Protein AF-A0A3N5ED89-F1 (afdb_monomer)

Structure (mmCIF, N/CA/C/O backbone):
data_AF-A0A3N5ED89-F1
#
_entry.id   AF-A0A3N5ED89-F1
#
loop_
_atom_site.group_PDB
_atom_site.id
_atom_site.type_symbol
_atom_site.label_atom_id
_atom_site.label_alt_id
_atom_site.label_comp_id
_atom_site.label_asym_id
_atom_site.label_entity_id
_atom_site.label_seq_id
_atom_site.pdbx_PDB_ins_code
_atom_site.Cartn_x
_atom_site.Cartn_y
_atom_site.Cartn_z
_atom_site.occupancy
_atom_site.B_iso_or_equiv
_atom_site.auth_seq_id
_atom_site.auth_comp_id
_atom_site.auth_asym_id
_atom_site.auth_atom_id
_atom_site.pdbx_PDB_model_num
ATOM 1 N N . MET A 1 1 ? -41.421 2.203 69.517 1.00 64.50 1 MET A N 1
ATOM 2 C CA . MET A 1 1 ? -40.093 1.590 69.748 1.00 64.50 1 MET A CA 1
ATOM 3 C C . MET A 1 1 ? -40.109 0.183 69.169 1.00 64.50 1 MET A C 1
ATOM 5 O O . MET A 1 1 ? -41.169 -0.435 69.195 1.00 64.50 1 MET A O 1
ATOM 9 N N . TYR A 1 2 ? -38.999 -0.310 68.619 1.00 66.62 2 TYR A N 1
ATOM 10 C CA . TYR A 1 2 ? -38.880 -1.724 68.255 1.00 66.62 2 TYR A CA 1
ATOM 11 C C . TYR A 1 2 ? -37.662 -2.343 68.931 1.00 66.62 2 TYR A C 1
ATOM 13 O O . TYR A 1 2 ? -36.671 -1.653 69.184 1.00 66.62 2 TYR A O 1
ATOM 21 N N . ILE A 1 3 ? -37.765 -3.635 69.224 1.00 71.12 3 ILE A N 1
ATOM 22 C CA . ILE A 1 3 ? -36.699 -4.438 69.817 1.00 71.12 3 ILE A CA 1
ATOM 23 C C . ILE A 1 3 ? -36.277 -5.497 68.811 1.00 71.12 3 ILE A C 1
ATOM 25 O O . ILE A 1 3 ? -37.118 -6.206 68.263 1.00 71.12 3 ILE A O 1
ATOM 29 N N . VAL A 1 4 ? -34.970 -5.643 68.623 1.00 68.38 4 VAL A N 1
ATOM 30 C CA . VAL A 1 4 ? -34.367 -6.775 67.921 1.00 68.38 4 VAL A CA 1
ATOM 31 C C . VAL A 1 4 ? -33.765 -7.713 68.960 1.00 68.38 4 VAL A C 1
ATOM 33 O O . VAL A 1 4 ? -32.938 -7.297 69.773 1.00 68.38 4 VAL A O 1
ATOM 36 N N . ARG A 1 5 ? -34.153 -8.987 68.939 1.00 72.31 5 ARG A N 1
ATOM 37 C CA . ARG A 1 5 ? -33.602 -10.038 69.802 1.00 72.31 5 ARG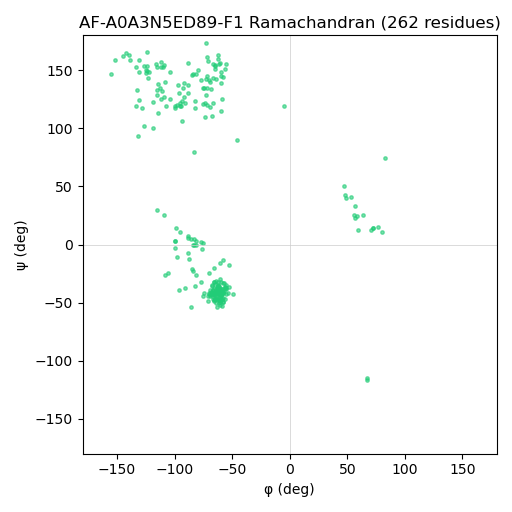 A CA 1
ATOM 38 C C . ARG A 1 5 ? -32.874 -11.080 68.981 1.00 72.31 5 ARG A C 1
ATOM 40 O O . ARG A 1 5 ? -33.192 -11.327 67.826 1.00 72.31 5 ARG A O 1
ATOM 47 N N . ASP A 1 6 ? -31.904 -11.728 69.594 1.00 69.06 6 ASP A N 1
ATOM 48 C CA . ASP A 1 6 ? -31.308 -12.925 69.029 1.00 69.06 6 ASP A CA 1
ATOM 49 C C . ASP A 1 6 ? -32.279 -14.110 69.150 1.00 69.06 6 ASP A C 1
ATOM 51 O O . ASP A 1 6 ? -32.784 -14.382 70.239 1.00 69.06 6 ASP A O 1
ATOM 55 N N . LYS A 1 7 ? -32.549 -14.826 68.048 1.00 70.19 7 LYS A N 1
ATOM 56 C CA . LYS A 1 7 ? -33.570 -15.889 68.023 1.00 70.19 7 LYS A CA 1
ATOM 57 C C . LYS A 1 7 ? -33.220 -17.065 68.939 1.00 70.19 7 LYS A C 1
ATOM 59 O O . LYS A 1 7 ? -34.125 -17.681 69.498 1.00 70.19 7 LYS A O 1
ATOM 64 N N . LYS A 1 8 ? -31.925 -17.359 69.121 1.00 74.19 8 LYS A N 1
ATOM 65 C CA . LYS A 1 8 ? -31.445 -18.476 69.952 1.00 74.19 8 LYS A CA 1
ATOM 66 C C . LYS A 1 8 ? -31.324 -18.082 71.418 1.00 74.19 8 LYS A C 1
ATOM 68 O O . LYS A 1 8 ? -31.876 -18.742 72.286 1.00 74.19 8 LYS A O 1
ATOM 73 N N . THR A 1 9 ? -30.598 -17.004 71.691 1.00 79.19 9 THR A N 1
ATOM 74 C CA . THR A 1 9 ? -30.250 -16.597 73.061 1.00 79.19 9 THR A CA 1
ATOM 75 C C . THR A 1 9 ? -31.307 -15.717 73.708 1.00 79.19 9 THR A C 1
ATOM 77 O O . THR A 1 9 ? -31.238 -15.460 74.906 1.00 79.19 9 THR A O 1
ATOM 80 N N . LYS A 1 10 ? -32.268 -15.216 72.921 1.00 70.75 10 LYS A N 1
ATOM 81 C CA . LYS A 1 10 ? -33.345 -14.329 73.369 1.00 70.75 10 LYS A CA 1
ATOM 82 C C . LYS A 1 10 ? -32.840 -13.023 73.999 1.00 70.75 10 LYS A C 1
ATOM 84 O O . LYS A 1 10 ? -33.632 -12.271 74.569 1.00 70.75 10 LYS A O 1
ATOM 89 N N . LYS A 1 11 ? -31.551 -12.700 73.863 1.00 73.62 11 LYS A N 1
ATOM 90 C CA . LYS A 1 11 ? -30.974 -11.431 74.316 1.00 73.62 11 LYS A CA 1
ATOM 91 C C . LYS A 1 11 ? -31.412 -10.300 73.399 1.00 73.62 11 LYS A C 1
ATOM 93 O O . LYS A 1 11 ? -31.505 -10.490 72.186 1.00 73.62 11 LYS A O 1
ATOM 98 N N . VAL A 1 12 ? -31.673 -9.134 73.979 1.00 67.94 12 VAL A N 1
ATOM 99 C CA . VAL A 1 12 ? -31.906 -7.912 73.210 1.00 67.94 12 VAL A CA 1
ATOM 100 C C . VAL A 1 12 ? -30.588 -7.504 72.568 1.00 67.94 12 VAL A C 1
ATOM 102 O O . VAL A 1 12 ? -29.597 -7.279 73.253 1.00 67.94 12 VAL A O 1
ATOM 105 N N . VAL A 1 13 ? -30.582 -7.483 71.243 1.00 68.50 13 VAL A N 1
ATOM 106 C CA . VAL A 1 13 ? -29.425 -7.116 70.423 1.00 68.50 13 VAL A CA 1
ATOM 107 C C . VAL A 1 13 ? -29.453 -5.623 70.142 1.00 68.50 13 VAL A C 1
ATOM 109 O O . VAL A 1 13 ? -28.409 -4.983 70.120 1.00 68.50 13 VAL A O 1
ATOM 112 N N . HIS A 1 14 ? -30.646 -5.068 69.926 1.00 68.00 14 HIS A N 1
ATOM 113 C CA . HIS A 1 14 ? -30.793 -3.669 69.570 1.00 68.00 14 HIS A CA 1
ATOM 114 C C . HIS A 1 14 ? -32.174 -3.123 69.960 1.00 68.00 14 HIS A C 1
ATOM 116 O O . HIS A 1 14 ? -33.182 -3.832 69.915 1.00 68.00 14 HIS A O 1
ATOM 122 N N . ILE A 1 15 ? -32.194 -1.845 70.331 1.00 64.38 15 ILE A N 1
ATOM 123 C CA . ILE A 1 15 ? -33.371 -1.037 70.631 1.00 64.38 15 ILE A CA 1
ATOM 124 C C . ILE A 1 15 ? -33.178 0.299 69.898 1.00 64.38 15 ILE A C 1
ATOM 126 O O . ILE A 1 15 ? -32.196 0.994 70.154 1.00 64.38 15 ILE A O 1
ATOM 130 N N . ASN A 1 16 ? -34.083 0.643 68.980 1.00 64.31 16 ASN A N 1
ATOM 131 C CA . ASN A 1 16 ? -34.042 1.909 68.228 1.00 64.31 16 ASN A CA 1
ATOM 132 C C . ASN A 1 16 ? -34.103 3.131 69.175 1.00 64.31 16 ASN A C 1
ATOM 134 O O . ASN A 1 16 ? -34.878 3.030 70.137 1.00 64.31 16 ASN A O 1
ATOM 138 N N . PRO A 1 17 ? -33.440 4.295 68.933 1.00 51.34 17 PRO A N 1
ATOM 139 C CA . PRO A 1 17 ? -32.549 4.813 67.882 1.00 51.34 17 PRO A CA 1
ATOM 140 C C . PRO A 1 17 ? -31.336 4.106 67.228 1.00 51.34 17 PRO A C 1
ATOM 142 O O . PRO A 1 17 ? -30.248 4.365 67.732 1.00 51.34 17 PRO A O 1
ATOM 145 N N . ALA A 1 18 ? -31.357 3.326 66.138 1.00 46.50 18 ALA A N 1
ATOM 146 C CA . ALA A 1 18 ? -30.091 3.090 65.393 1.00 46.50 18 ALA A CA 1
ATOM 147 C C . ALA A 1 18 ? -30.276 2.805 63.890 1.00 46.50 18 ALA A C 1
ATOM 149 O O . ALA A 1 18 ? -31.372 2.437 63.462 1.00 46.50 18 ALA A O 1
ATOM 150 N N . PRO A 1 19 ? -29.217 3.018 63.075 1.00 47.12 19 PRO A N 1
ATOM 151 C CA . PRO A 1 19 ? -29.346 3.315 61.661 1.00 47.12 19 PRO A CA 1
ATOM 152 C C . PRO A 1 19 ? -29.724 2.107 60.802 1.00 47.12 19 PRO A C 1
ATOM 154 O O . PRO A 1 19 ? -29.175 1.012 60.911 1.00 47.12 19 PRO A O 1
ATOM 157 N N . VAL A 1 20 ? -30.692 2.407 59.940 1.00 50.31 20 VAL A N 1
ATOM 158 C CA . VAL A 1 20 ? -30.978 1.926 58.584 1.00 50.31 20 VAL A CA 1
ATOM 159 C C . VAL A 1 20 ? -29.913 0.971 58.014 1.00 50.31 20 VAL A C 1
ATOM 161 O O . VAL A 1 20 ? -28.769 1.363 57.815 1.00 50.31 20 VAL A O 1
ATOM 164 N N . ALA A 1 21 ? -30.347 -0.257 57.696 1.00 49.78 21 ALA A N 1
ATOM 165 C CA . ALA A 1 21 ? -29.590 -1.389 57.134 1.00 49.78 21 ALA A CA 1
ATOM 166 C C . ALA A 1 21 ? -28.794 -2.252 58.141 1.00 49.78 21 ALA A C 1
ATOM 168 O O . ALA A 1 21 ? -27.567 -2.261 58.168 1.00 49.78 21 ALA A O 1
ATOM 169 N N . GLN A 1 22 ? -29.506 -3.079 58.918 1.00 55.16 22 GLN A N 1
ATOM 170 C CA . GLN A 1 22 ? -28.905 -4.172 59.694 1.00 55.16 22 GLN A CA 1
ATOM 171 C C . GLN A 1 22 ? -29.261 -5.534 59.085 1.00 55.16 22 GLN A C 1
ATOM 173 O O . GLN A 1 22 ? -30.394 -5.764 58.667 1.00 55.16 22 GLN A O 1
ATOM 178 N N . ASN A 1 23 ? -28.300 -6.461 59.058 1.00 55.78 23 ASN A N 1
ATOM 179 C CA . ASN A 1 23 ? -28.562 -7.857 58.714 1.00 55.78 23 ASN A CA 1
ATOM 180 C C . ASN A 1 23 ? -29.285 -8.540 59.888 1.00 55.78 23 ASN A C 1
ATOM 182 O O . ASN A 1 23 ? -28.691 -8.764 60.942 1.00 55.78 23 ASN A O 1
ATOM 186 N N . LEU A 1 24 ? -30.568 -8.860 59.706 1.00 58.97 24 LEU A N 1
ATOM 187 C CA . LEU A 1 24 ? -31.433 -9.435 60.745 1.00 58.97 24 LEU A CA 1
ATOM 188 C C . LEU A 1 24 ? -31.575 -10.962 60.647 1.00 58.97 24 LEU A C 1
ATOM 190 O O . LEU A 1 24 ? -32.441 -11.547 61.301 1.00 58.97 24 LEU A O 1
ATOM 194 N N . ASN A 1 25 ? -30.724 -11.637 59.868 1.00 58.69 25 ASN A N 1
ATOM 195 C CA . ASN A 1 25 ? -30.745 -13.096 59.796 1.00 58.69 25 ASN A CA 1
ATOM 196 C C . ASN A 1 25 ? -30.512 -13.722 61.182 1.00 58.69 25 ASN A C 1
ATOM 198 O O . ASN A 1 25 ? -29.531 -13.435 61.866 1.00 58.69 25 ASN A O 1
ATOM 202 N N . GLY A 1 26 ? -31.437 -14.591 61.603 1.00 61.03 26 GLY A N 1
ATOM 203 C CA . GLY A 1 26 ? -31.406 -15.226 62.925 1.00 61.03 26 GLY A CA 1
ATOM 204 C C . GLY A 1 26 ? -31.853 -14.325 64.084 1.00 61.03 26 GLY A C 1
ATOM 205 O O . GLY A 1 26 ? -31.601 -14.666 65.241 1.00 61.03 26 GLY A O 1
ATOM 206 N N . LYS A 1 27 ? -32.507 -13.192 63.805 1.00 67.25 27 LYS A N 1
ATOM 207 C CA . LYS A 1 27 ? -33.046 -12.266 64.810 1.00 67.25 27 LYS A CA 1
ATOM 208 C C . LYS A 1 27 ? -34.582 -12.250 64.803 1.00 67.25 27 LYS A C 1
ATOM 210 O O . LYS A 1 27 ? -35.207 -12.624 63.817 1.00 67.25 27 LYS A O 1
ATOM 215 N N . GLU A 1 28 ? -35.182 -11.842 65.919 1.00 64.31 28 GLU A N 1
ATOM 216 C CA . GLU A 1 28 ? -36.623 -11.598 66.083 1.00 64.31 28 GLU A CA 1
ATOM 217 C C . GLU A 1 28 ? -36.861 -10.096 66.255 1.00 64.31 28 GLU A C 1
ATOM 219 O O . GLU A 1 28 ? -36.179 -9.466 67.065 1.00 64.31 28 GLU A O 1
ATOM 224 N N . VAL A 1 29 ? -37.817 -9.525 65.520 1.00 64.44 29 VAL A N 1
ATOM 225 C CA . VAL A 1 29 ? -38.157 -8.097 65.597 1.00 64.44 29 VAL A CA 1
ATOM 226 C C . VAL A 1 29 ? -39.544 -7.934 66.206 1.00 64.44 29 VAL A C 1
ATOM 228 O O . VAL A 1 29 ? -40.517 -8.486 65.701 1.00 64.44 29 VAL A O 1
ATOM 231 N N . TYR A 1 30 ? -39.632 -7.148 67.277 1.00 68.38 30 TYR A N 1
ATOM 232 C CA . TYR A 1 30 ? -40.876 -6.823 67.969 1.00 68.38 30 TYR A CA 1
ATOM 233 C C . TYR A 1 30 ? -41.161 -5.331 67.815 1.00 68.38 30 TYR A C 1
ATOM 235 O O . TYR A 1 30 ? -40.410 -4.495 68.323 1.00 68.38 30 TYR A O 1
ATOM 243 N N . TYR A 1 31 ? -42.226 -4.995 67.089 1.00 61.28 31 TYR A N 1
ATOM 244 C CA . TYR A 1 31 ? -42.666 -3.620 66.855 1.00 61.28 31 TYR A CA 1
ATOM 245 C C . TYR A 1 31 ? -43.632 -3.146 67.957 1.00 61.28 31 TYR A C 1
ATOM 247 O O . TYR A 1 31 ? -44.246 -3.965 68.636 1.00 61.28 31 TYR A O 1
ATOM 255 N N . LYS A 1 32 ? -43.735 -1.822 68.168 1.00 63.69 32 LYS A N 1
ATOM 256 C CA . LYS A 1 32 ? -44.542 -1.196 69.241 1.00 63.69 32 LYS A CA 1
ATOM 257 C C . LYS A 1 32 ? -44.327 -1.833 70.624 1.00 63.69 32 LYS A C 1
ATOM 259 O O . LYS A 1 32 ? -45.279 -2.046 71.364 1.00 63.69 32 LYS A O 1
ATOM 264 N N . PHE A 1 33 ? -43.077 -2.124 70.982 1.00 63.78 33 PHE A N 1
ATOM 265 C CA . PHE A 1 33 ? -42.785 -2.549 72.347 1.00 63.78 33 PHE A CA 1
ATOM 266 C C . PHE A 1 33 ? -43.040 -1.389 73.314 1.00 63.78 33 PHE A C 1
ATOM 268 O O . PHE A 1 33 ? -42.433 -0.322 73.160 1.00 63.78 33 PHE A O 1
ATOM 275 N N . ASP A 1 34 ? -43.926 -1.605 74.284 1.00 63.81 34 ASP A N 1
ATOM 276 C CA . ASP A 1 34 ? -44.127 -0.704 75.416 1.00 63.81 34 ASP A CA 1
ATOM 277 C C . ASP A 1 34 ? -43.253 -1.182 76.590 1.00 63.81 34 ASP A C 1
ATOM 279 O O . ASP A 1 34 ? -43.586 -2.183 77.231 1.00 63.81 34 ASP A O 1
ATOM 283 N N . PRO A 1 35 ? -42.146 -0.486 76.915 1.00 61.28 35 PRO A N 1
ATOM 284 C CA . PRO A 1 35 ? -41.267 -0.885 78.011 1.00 61.28 35 PRO A CA 1
ATOM 285 C C . PRO A 1 35 ? -41.923 -0.780 79.391 1.00 61.28 35 PRO A C 1
ATOM 287 O O . PRO A 1 35 ? -41.442 -1.414 80.325 1.00 61.28 35 PRO A O 1
ATOM 290 N N . LYS A 1 36 ? -42.998 0.005 79.543 1.00 59.47 36 LYS A N 1
ATOM 291 C CA . LYS A 1 36 ? -43.717 0.141 80.818 1.00 59.47 36 LYS A CA 1
ATOM 292 C C . LYS A 1 36 ? -44.700 -1.000 81.038 1.00 59.47 36 LYS A C 1
ATOM 294 O O . LYS A 1 36 ? -44.884 -1.422 82.173 1.00 59.47 36 LYS A O 1
ATOM 299 N N . LYS A 1 37 ? -45.328 -1.488 79.967 1.00 59.47 37 LYS A N 1
ATOM 300 C CA . LYS A 1 37 ? -46.316 -2.577 80.035 1.00 59.47 37 LYS A CA 1
ATOM 301 C C . LYS A 1 37 ? -45.746 -3.950 79.695 1.00 59.47 37 LYS A C 1
ATOM 303 O O . LYS A 1 37 ? -46.416 -4.949 79.913 1.00 59.47 37 LYS A O 1
ATOM 308 N N . MET A 1 38 ? -44.520 -4.008 79.171 1.00 56.06 38 MET A N 1
ATOM 309 C CA . MET A 1 38 ? -43.909 -5.225 78.618 1.00 56.06 38 MET A CA 1
ATOM 310 C C . MET A 1 38 ? -44.760 -5.860 77.503 1.00 56.06 38 MET A C 1
ATOM 312 O O . MET A 1 38 ? -44.640 -7.050 77.214 1.00 56.06 38 MET A O 1
ATOM 316 N N . GLU A 1 39 ? -45.614 -5.062 76.861 1.00 51.44 39 GLU A N 1
ATOM 317 C CA . GLU A 1 39 ? -46.528 -5.503 75.815 1.00 51.44 39 GLU A CA 1
ATOM 318 C C . GLU A 1 39 ? -45.879 -5.342 74.439 1.00 51.44 39 GLU A C 1
ATOM 320 O O . GLU A 1 39 ? -45.209 -4.350 74.137 1.00 51.44 39 GLU A O 1
ATOM 325 N N . ILE A 1 40 ? -46.096 -6.345 73.591 1.00 56.97 40 ILE A N 1
ATOM 326 C CA . ILE A 1 40 ? -45.771 -6.299 72.168 1.00 56.97 40 ILE A CA 1
ATOM 327 C C . ILE A 1 40 ? -47.081 -6.000 71.448 1.00 56.97 40 ILE A C 1
ATOM 329 O O . ILE A 1 40 ? -48.012 -6.805 71.509 1.00 56.97 40 ILE A O 1
ATOM 333 N N . GLY A 1 41 ? -47.158 -4.864 70.756 1.00 53.91 41 GLY A N 1
ATOM 334 C CA . GLY A 1 41 ? -48.314 -4.568 69.918 1.00 53.91 41 GLY A CA 1
ATOM 335 C C . GLY A 1 41 ? -48.481 -5.634 68.832 1.00 53.91 41 GLY A C 1
ATOM 336 O O . GLY A 1 41 ? -47.639 -5.746 67.944 1.00 53.91 41 GLY A O 1
ATOM 337 N N . ARG A 1 42 ? -49.573 -6.407 68.881 1.00 44.59 42 ARG A N 1
ATOM 338 C CA . ARG A 1 42 ? -50.112 -7.088 67.695 1.00 44.59 42 ARG A CA 1
ATOM 339 C C . ARG A 1 42 ? -50.726 -6.003 66.823 1.00 44.59 42 ARG A C 1
ATOM 341 O O . ARG A 1 42 ? -51.604 -5.289 67.298 1.00 44.59 42 ARG A O 1
ATOM 348 N N . THR A 1 43 ? -50.247 -5.829 65.598 1.00 47.28 43 THR A N 1
ATOM 349 C CA . THR A 1 43 ? -50.826 -4.837 64.690 1.00 47.28 43 THR A CA 1
ATOM 350 C C . THR A 1 43 ? -51.450 -5.524 63.487 1.00 47.28 43 THR A C 1
ATOM 352 O O . THR A 1 43 ? -50.782 -6.296 62.806 1.00 47.28 43 THR A O 1
ATOM 355 N N . ASP A 1 44 ? -52.707 -5.172 63.212 1.00 45.34 44 ASP A N 1
ATOM 356 C CA . ASP A 1 44 ? -53.330 -5.265 61.882 1.00 45.34 44 ASP A CA 1
ATOM 357 C C . ASP A 1 44 ? -52.836 -4.127 60.955 1.00 45.34 44 ASP A C 1
ATOM 359 O O . ASP A 1 44 ? -53.181 -4.056 59.779 1.00 45.34 44 ASP A O 1
ATOM 363 N N . GLU A 1 45 ? -52.015 -3.211 61.485 1.00 51.66 45 GLU A N 1
ATOM 364 C CA . GLU A 1 45 ? -51.368 -2.125 60.748 1.00 51.66 45 GLU A CA 1
ATOM 365 C C . GLU A 1 45 ? -50.068 -2.589 60.077 1.00 51.66 45 GLU A C 1
ATOM 367 O O . GLU A 1 45 ? -49.325 -3.415 60.619 1.00 51.66 45 GLU A O 1
ATOM 372 N N . LEU A 1 46 ? -49.777 -1.999 58.914 1.00 52.94 46 LEU A N 1
ATOM 373 C CA . LEU A 1 46 ? -48.564 -2.252 58.141 1.00 52.94 46 LEU A CA 1
ATOM 374 C C . LEU A 1 46 ? -47.300 -1.916 58.962 1.00 52.94 46 LEU A C 1
ATOM 376 O O . LEU A 1 46 ? -47.265 -0.893 59.653 1.00 52.94 46 LEU A O 1
ATOM 380 N N . PRO A 1 47 ? -46.241 -2.741 58.878 1.00 59.22 47 PRO A N 1
ATOM 381 C CA . PRO A 1 47 ? -44.961 -2.442 59.511 1.00 59.22 47 PRO A CA 1
ATOM 382 C C . PRO A 1 47 ? -44.331 -1.157 58.923 1.00 59.22 47 PRO A C 1
ATOM 384 O O . PRO A 1 47 ? -44.716 -0.721 57.835 1.00 59.22 47 PRO A O 1
ATOM 387 N N . PRO A 1 48 ? -43.344 -0.537 59.605 1.00 62.50 48 PRO A N 1
ATOM 388 C CA . PRO A 1 48 ? -42.624 0.620 59.067 1.00 62.50 48 PRO A CA 1
ATOM 389 C C . PRO A 1 48 ? -42.010 0.325 57.695 1.00 62.50 48 PRO A C 1
ATOM 391 O O . PRO A 1 48 ? -41.658 -0.818 57.420 1.00 62.50 48 PRO A O 1
ATOM 394 N N . GLU A 1 49 ? -41.788 1.362 56.880 1.00 63.72 49 GLU A N 1
ATOM 395 C CA . GLU A 1 49 ? -41.436 1.249 55.449 1.00 63.72 49 GLU A CA 1
ATOM 396 C C . GLU A 1 49 ? -40.231 0.349 55.105 1.00 63.72 49 GLU A C 1
ATOM 398 O O . GLU A 1 49 ? -40.091 -0.063 53.954 1.00 63.72 49 GLU A O 1
ATOM 403 N N . TYR A 1 50 ? -39.372 0.033 56.079 1.00 65.00 50 TYR A N 1
ATOM 404 C CA . TYR A 1 50 ? -38.163 -0.783 55.918 1.00 65.00 50 TYR A CA 1
ATOM 405 C C . TYR A 1 50 ? -38.317 -2.251 56.348 1.00 65.00 50 TYR A C 1
ATOM 407 O O . TYR A 1 50 ? -37.345 -3.009 56.309 1.00 65.00 50 TYR A O 1
ATOM 415 N N . PHE A 1 51 ? -39.514 -2.661 56.765 1.00 67.69 51 PHE A N 1
ATOM 416 C CA . PHE A 1 51 ? -39.809 -4.011 57.234 1.00 67.69 51 PHE A CA 1
ATOM 417 C C . PHE A 1 51 ? -40.962 -4.631 56.440 1.00 67.69 51 PHE A C 1
ATOM 419 O O . PHE A 1 51 ? -41.874 -3.938 56.002 1.00 67.69 51 PHE A O 1
ATOM 426 N N . ASP A 1 52 ? -40.913 -5.948 56.259 1.00 69.19 52 ASP A N 1
ATOM 427 C CA . ASP A 1 52 ? -41.976 -6.745 55.643 1.00 69.19 52 ASP A CA 1
ATOM 428 C C . ASP A 1 52 ? -42.421 -7.856 56.593 1.00 69.19 52 ASP A C 1
ATOM 430 O O . ASP A 1 52 ? -41.719 -8.178 57.554 1.00 69.19 52 ASP A O 1
ATOM 434 N N . ILE A 1 53 ? -43.567 -8.468 56.310 1.00 67.12 53 ILE A N 1
ATOM 435 C CA . ILE A 1 53 ? -44.051 -9.646 57.029 1.00 67.12 53 ILE A CA 1
ATOM 436 C C . ILE A 1 53 ? -43.899 -10.852 56.104 1.00 67.12 53 ILE A C 1
ATOM 438 O O . ILE A 1 53 ? -44.471 -10.907 55.017 1.00 67.12 53 ILE A O 1
ATOM 442 N N . ASN A 1 54 ? -43.102 -11.838 56.516 1.00 67.56 54 ASN A N 1
ATOM 443 C CA . ASN A 1 54 ? -42.907 -13.041 55.712 1.00 67.56 54 ASN A CA 1
ATOM 444 C C . ASN A 1 54 ? -44.158 -13.950 55.734 1.00 67.56 54 ASN A C 1
ATOM 446 O O . ASN A 1 54 ? -45.087 -13.757 56.515 1.00 67.56 54 ASN A O 1
ATOM 450 N N . LYS A 1 55 ? -44.167 -15.017 54.922 1.00 68.44 55 LYS A N 1
ATOM 451 C CA . LYS A 1 55 ? -45.285 -15.987 54.846 1.00 68.44 55 LYS A CA 1
ATOM 452 C C . LYS A 1 55 ? -45.640 -16.675 56.178 1.00 68.44 55 LYS A C 1
ATOM 454 O O . LYS A 1 55 ? -46.668 -17.335 56.254 1.00 68.44 55 LYS A O 1
ATOM 459 N N . LYS A 1 56 ? -44.787 -16.568 57.202 1.00 67.94 56 LYS A N 1
ATOM 460 C CA . LYS A 1 56 ? -44.995 -17.122 58.549 1.00 67.94 56 LYS A CA 1
ATOM 461 C C . LYS A 1 56 ? -45.497 -16.077 59.552 1.00 67.94 56 LYS A C 1
ATOM 463 O O . LYS A 1 56 ? -45.634 -16.405 60.725 1.00 67.94 56 LYS A O 1
ATOM 468 N N . GLY A 1 57 ? -45.742 -14.838 59.121 1.00 58.94 57 GLY A N 1
ATOM 469 C CA . GLY A 1 57 ? -46.151 -13.749 60.005 1.00 58.94 57 GLY A CA 1
ATOM 470 C C . GLY A 1 57 ? -44.998 -13.094 60.777 1.00 58.94 57 GLY A C 1
ATOM 471 O O . GLY A 1 57 ? -45.254 -12.326 61.698 1.00 58.94 57 GLY A O 1
ATOM 472 N N . GLU A 1 58 ? -43.733 -13.386 60.447 1.00 64.06 58 GLU A N 1
ATOM 473 C CA . GLU A 1 58 ? -42.575 -12.781 61.122 1.00 64.06 58 GLU A CA 1
ATOM 474 C C . GLU A 1 58 ? -42.175 -11.461 60.443 1.00 64.06 58 GLU A C 1
ATOM 476 O O . GLU A 1 58 ? -42.089 -11.396 59.213 1.00 64.06 58 GLU A O 1
ATOM 481 N N . ILE A 1 59 ? -41.859 -10.434 61.241 1.00 62.62 59 ILE A N 1
ATOM 482 C CA . ILE A 1 59 ? -41.305 -9.165 60.749 1.00 62.62 59 ILE A CA 1
ATOM 483 C C . ILE A 1 59 ? -39.843 -9.377 60.341 1.00 62.62 59 ILE A C 1
ATOM 485 O O . ILE A 1 59 ? -39.003 -9.754 61.162 1.00 62.62 59 ILE A O 1
ATOM 489 N N . VAL A 1 60 ? -39.531 -9.093 59.081 1.00 67.06 60 VAL A N 1
ATOM 490 C CA . VAL A 1 60 ? -38.191 -9.190 58.494 1.00 67.06 60 VAL A CA 1
ATOM 491 C C . VAL A 1 60 ? -37.762 -7.840 57.922 1.00 67.06 60 VAL A C 1
ATOM 493 O O . VAL A 1 60 ? -38.591 -7.055 57.473 1.00 67.06 60 VAL A O 1
ATOM 496 N N . GLY A 1 61 ? -36.461 -7.543 57.945 1.00 67.25 61 GLY A N 1
ATOM 497 C CA . GLY A 1 61 ? -35.930 -6.362 57.259 1.00 67.25 61 GLY A CA 1
ATOM 498 C C . GLY A 1 61 ? -36.028 -6.535 55.744 1.00 67.25 61 GLY A C 1
ATOM 499 O O . GLY A 1 61 ? -35.674 -7.595 55.226 1.00 67.25 61 GLY A O 1
ATOM 500 N N . ILE A 1 62 ? -36.499 -5.508 55.037 1.00 75.19 62 ILE A N 1
ATOM 501 C CA . ILE A 1 62 ? -36.526 -5.497 53.571 1.00 75.19 62 ILE A CA 1
ATOM 502 C C . ILE A 1 62 ? -35.084 -5.351 53.066 1.00 75.19 62 ILE A C 1
ATOM 504 O O . ILE A 1 62 ? -34.324 -4.522 53.570 1.00 75.19 62 ILE A O 1
ATOM 508 N N . SER A 1 63 ? -34.692 -6.155 52.073 1.00 79.44 63 SER A N 1
ATOM 509 C CA . SER A 1 63 ? -33.376 -6.005 51.447 1.00 79.44 63 SER A CA 1
ATOM 510 C C . SER A 1 63 ? -33.277 -4.660 50.717 1.00 79.44 63 SER A C 1
ATOM 512 O O . SER A 1 63 ? -34.270 -4.142 50.210 1.00 79.44 63 SER A O 1
ATOM 514 N N . LEU A 1 64 ? -32.081 -4.084 50.606 1.00 79.44 64 LEU A N 1
ATOM 515 C CA . LEU A 1 64 ? -31.872 -2.829 49.880 1.00 79.44 64 LEU A CA 1
ATOM 516 C C . LEU A 1 64 ? -32.364 -2.927 48.427 1.00 79.44 64 LEU A C 1
ATOM 518 O O . LEU A 1 64 ? -32.969 -1.992 47.910 1.00 79.44 64 LEU A O 1
ATOM 522 N N . SER A 1 65 ? -32.188 -4.093 47.800 1.00 82.62 65 SER A N 1
ATOM 523 C CA . SER A 1 65 ? -32.706 -4.404 46.465 1.00 82.62 65 SER A CA 1
ATOM 524 C C . SER A 1 65 ? -34.228 -4.268 46.384 1.00 82.62 65 SER A C 1
ATOM 526 O O . SER A 1 65 ? -34.758 -3.733 45.412 1.00 82.62 65 SER A O 1
ATOM 528 N N . ASP A 1 66 ? -34.943 -4.731 47.409 1.00 81.69 66 ASP A N 1
ATOM 529 C CA . ASP A 1 66 ? -36.402 -4.654 47.467 1.00 81.69 66 ASP A CA 1
ATOM 530 C C . ASP A 1 66 ? -36.882 -3.241 47.819 1.00 81.69 66 ASP A C 1
ATOM 532 O O . ASP A 1 66 ? -37.909 -2.804 47.302 1.00 81.69 66 ASP A O 1
ATOM 536 N N . LEU A 1 67 ? -36.122 -2.486 48.621 1.00 82.06 67 LEU A N 1
ATOM 537 C CA . LEU A 1 67 ? -36.390 -1.065 48.870 1.00 82.06 67 LEU A CA 1
ATOM 538 C C . LEU A 1 67 ? -36.273 -0.229 47.589 1.00 82.06 67 LEU A C 1
ATOM 540 O O . LEU A 1 67 ? -37.110 0.646 47.355 1.00 82.06 67 LEU A O 1
ATOM 544 N N . VAL A 1 68 ? -35.287 -0.524 46.735 1.00 85.38 68 VAL A N 1
ATOM 545 C CA . VAL A 1 68 ? -35.154 0.107 45.413 1.00 85.38 68 VAL A CA 1
ATOM 546 C C . VAL A 1 68 ? -36.314 -0.292 44.498 1.00 85.38 68 VAL A C 1
ATOM 548 O O . VAL A 1 68 ? -36.944 0.579 43.904 1.00 85.38 68 VAL A O 1
ATOM 551 N N . LYS A 1 69 ? -36.671 -1.584 44.428 1.00 84.88 69 LYS A N 1
ATOM 552 C CA . LYS A 1 69 ? -37.814 -2.062 43.620 1.00 84.88 69 LYS A CA 1
ATOM 553 C C . LYS A 1 69 ? -39.147 -1.445 44.044 1.00 84.88 69 LYS A C 1
ATOM 555 O O . LYS A 1 69 ? -39.970 -1.132 43.192 1.00 84.88 69 LYS A O 1
ATOM 560 N N . LYS A 1 70 ? -39.355 -1.255 45.350 1.00 83.00 70 LYS A N 1
ATOM 561 C CA . LYS A 1 70 ? -40.540 -0.588 45.916 1.00 83.00 70 LYS A CA 1
ATOM 562 C C . LYS A 1 70 ? -40.501 0.944 45.747 1.00 83.00 70 LYS A C 1
ATOM 564 O O . LYS A 1 70 ? -41.409 1.619 46.224 1.00 83.00 70 LYS A O 1
ATOM 569 N N . GLY A 1 71 ? -39.464 1.506 45.113 1.00 81.50 71 GLY A N 1
ATOM 570 C CA . GLY A 1 71 ? -39.311 2.946 44.874 1.00 81.50 71 GLY A CA 1
ATOM 571 C C . GLY A 1 71 ? -39.023 3.773 46.132 1.00 81.50 71 GLY A C 1
ATOM 572 O O . GLY A 1 71 ? -39.109 4.997 46.091 1.00 81.50 71 GLY A O 1
ATOM 573 N N . LYS A 1 72 ? -38.695 3.120 47.255 1.00 81.81 72 LYS A N 1
ATOM 574 C CA . LYS A 1 72 ? -38.406 3.770 48.545 1.00 81.81 72 LYS A CA 1
ATOM 575 C C . LYS A 1 72 ? -36.977 4.306 48.620 1.00 81.81 72 LYS A C 1
ATOM 577 O O . LYS A 1 72 ? -36.718 5.259 49.346 1.00 81.81 72 LYS A O 1
ATOM 582 N N . VAL A 1 73 ? -36.062 3.711 47.856 1.00 82.06 73 VAL A N 1
ATOM 583 C CA . VAL A 1 73 ? -34.694 4.200 47.652 1.00 82.06 73 VAL A CA 1
ATOM 584 C C . VAL A 1 73 ? -34.513 4.488 46.167 1.00 82.06 73 VAL A C 1
ATOM 586 O O . VAL A 1 73 ? -34.708 3.605 45.334 1.00 82.06 73 VAL A O 1
ATOM 589 N N . LYS A 1 74 ? -34.148 5.726 45.830 1.00 88.62 74 LYS A N 1
ATOM 590 C CA . LYS A 1 74 ? -33.880 6.139 44.451 1.00 88.62 74 LYS A CA 1
ATOM 591 C C . LYS A 1 74 ? -32.381 6.035 44.185 1.00 88.62 74 LYS A C 1
ATOM 593 O O . LYS A 1 74 ? -31.603 6.699 44.860 1.00 88.62 74 LYS A O 1
ATOM 598 N N . LEU A 1 75 ? -31.999 5.202 43.222 1.00 88.62 75 LEU A N 1
ATOM 599 C CA . LEU A 1 75 ? -30.619 5.116 42.745 1.00 88.62 75 LEU A CA 1
ATOM 600 C C . LEU A 1 75 ? -30.364 6.183 41.684 1.00 88.62 75 LEU A C 1
ATOM 602 O O . LEU A 1 75 ? -31.244 6.486 40.870 1.00 88.62 75 LEU A O 1
ATOM 606 N N . GLU A 1 76 ? -29.147 6.711 41.654 1.00 92.06 76 GLU A N 1
ATOM 607 C CA . GLU A 1 76 ? -28.676 7.447 40.488 1.00 92.06 76 GLU A CA 1
ATOM 608 C C . GLU A 1 76 ? -28.428 6.492 39.313 1.00 92.06 76 GLU A C 1
ATOM 610 O O . GLU A 1 76 ? -28.231 5.290 39.491 1.00 92.06 76 GLU A O 1
ATOM 615 N N . LYS A 1 77 ? -28.431 7.008 38.077 1.00 92.94 77 LYS A N 1
ATOM 616 C CA . LYS A 1 77 ? -28.277 6.162 36.876 1.00 92.94 77 LYS A CA 1
ATOM 617 C C . LYS A 1 77 ? -26.976 5.350 36.885 1.00 92.94 77 LYS A C 1
ATOM 619 O O . LYS A 1 77 ? -26.955 4.229 36.380 1.00 92.94 77 LYS A O 1
ATOM 624 N N . HIS A 1 78 ? -25.918 5.907 37.471 1.00 91.94 78 HIS A N 1
ATOM 625 C CA . HIS A 1 78 ? -24.601 5.287 37.569 1.00 91.94 78 HIS A CA 1
ATOM 626 C C . HIS A 1 78 ? -24.450 4.350 38.774 1.00 91.94 78 HIS A C 1
ATOM 628 O O . HIS A 1 78 ? -23.362 3.839 38.991 1.00 91.94 78 HIS A O 1
ATOM 634 N N . GLN A 1 79 ? -25.509 4.108 39.548 1.00 92.62 79 GLN A N 1
ATOM 635 C CA . GLN A 1 79 ? -25.459 3.287 40.755 1.00 92.62 79 GLN A CA 1
ATOM 636 C C . GLN A 1 79 ? -26.203 1.964 40.573 1.00 92.62 79 GLN A C 1
ATOM 638 O O . GLN A 1 79 ? -27.159 1.856 39.800 1.00 92.62 79 GLN A O 1
ATOM 643 N N . LYS A 1 80 ? -25.782 0.949 41.327 1.00 92.31 80 LYS A N 1
ATOM 644 C CA . LYS A 1 80 ? -26.449 -0.351 41.441 1.00 92.31 80 LYS A CA 1
ATOM 645 C C . LYS A 1 80 ? -26.430 -0.841 42.888 1.00 92.31 80 LYS A C 1
ATOM 647 O O . LYS A 1 80 ? -25.655 -0.361 43.711 1.00 92.31 80 LYS A O 1
ATOM 652 N N . VAL A 1 81 ? -27.284 -1.817 43.192 1.00 89.31 81 VAL A N 1
ATOM 653 C CA . VAL A 1 81 ? -27.235 -2.533 44.472 1.00 89.31 81 VAL A CA 1
ATOM 654 C C . VAL A 1 81 ? -26.476 -3.837 44.284 1.00 89.31 81 VAL A C 1
ATOM 656 O O . VAL A 1 81 ? -26.906 -4.700 43.523 1.00 89.31 81 VAL A O 1
ATOM 659 N N . GLU A 1 82 ? -25.385 -4.008 45.020 1.00 87.00 82 GLU A N 1
ATOM 660 C CA . GLU A 1 82 ? -24.626 -5.255 45.072 1.00 87.00 82 GLU A CA 1
ATOM 661 C C . GLU A 1 82 ? -24.330 -5.604 46.532 1.00 87.00 82 GLU A C 1
ATOM 663 O O . GLU A 1 82 ? -23.961 -4.744 47.326 1.00 87.00 82 GLU A O 1
ATOM 668 N N . LYS A 1 83 ? -24.555 -6.866 46.925 1.00 85.25 83 LYS A N 1
ATOM 669 C CA . LYS A 1 83 ? -24.354 -7.346 48.311 1.00 85.25 83 LYS A CA 1
ATOM 670 C C . LYS A 1 83 ? -24.997 -6.440 49.379 1.00 85.25 83 LYS A C 1
ATOM 672 O O . LYS A 1 83 ? -24.443 -6.245 50.457 1.00 85.25 83 LYS A O 1
ATOM 677 N N . ASN A 1 84 ? -26.197 -5.931 49.087 1.00 80.75 84 ASN A N 1
ATOM 678 C CA . ASN A 1 84 ? -26.970 -5.056 49.975 1.00 80.75 84 ASN A CA 1
ATOM 679 C C . ASN A 1 84 ? -26.302 -3.694 50.271 1.00 80.75 84 ASN A C 1
A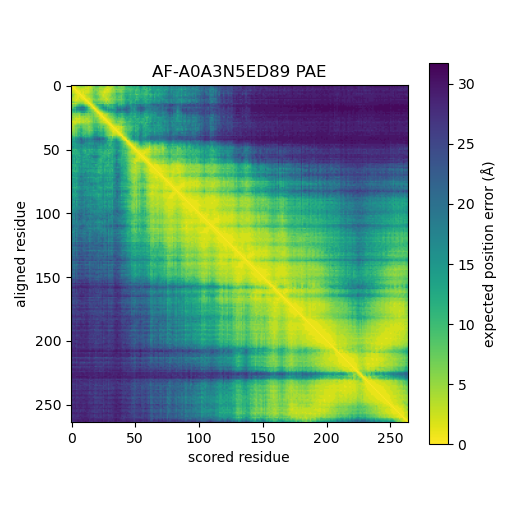TOM 681 O O . ASN A 1 84 ? -26.578 -3.089 51.304 1.00 80.75 84 ASN A O 1
ATOM 685 N N . GLN A 1 85 ? -25.443 -3.214 49.370 1.00 80.44 85 GLN A N 1
ATOM 686 C CA . GLN A 1 85 ? -24.847 -1.878 49.391 1.00 80.44 85 GLN A CA 1
ATOM 687 C C . GLN A 1 85 ? -25.133 -1.164 48.068 1.00 80.44 85 GLN A C 1
ATOM 689 O O . GLN A 1 85 ? -25.274 -1.820 47.035 1.00 80.44 85 GLN A O 1
ATOM 694 N N . ILE A 1 86 ? -25.232 0.167 48.103 1.00 86.44 86 ILE A N 1
ATOM 695 C CA . ILE A 1 86 ? -25.234 0.984 46.885 1.00 86.44 86 ILE A CA 1
ATOM 696 C C . ILE A 1 86 ? -23.779 1.180 46.480 1.00 86.44 86 ILE A C 1
ATOM 698 O O . ILE A 1 86 ? -22.984 1.661 47.285 1.00 86.44 86 ILE A O 1
ATOM 702 N N . ILE A 1 87 ? -23.447 0.799 45.254 1.00 90.06 87 ILE A N 1
ATOM 703 C CA . ILE A 1 87 ? -22.124 1.002 44.668 1.00 90.06 87 ILE A CA 1
ATOM 704 C C . ILE A 1 87 ? -22.265 1.617 43.278 1.00 90.06 87 ILE A C 1
ATOM 706 O O . ILE A 1 87 ? -23.313 1.487 42.637 1.00 90.06 87 ILE A O 1
ATOM 710 N N . ASP A 1 88 ? -21.202 2.249 42.798 1.00 94.31 88 ASP A N 1
ATOM 711 C CA . ASP A 1 88 ? -21.146 2.736 41.424 1.00 94.31 88 ASP A CA 1
ATOM 712 C C . ASP A 1 88 ? -21.003 1.569 40.440 1.00 94.31 88 ASP A C 1
ATOM 714 O O . ASP A 1 88 ? -20.366 0.547 40.715 1.00 94.31 88 ASP A O 1
ATOM 718 N N . LYS A 1 89 ? -21.627 1.721 39.275 1.00 94.38 89 LYS A N 1
ATOM 719 C CA . LYS A 1 89 ? -21.482 0.823 38.135 1.00 94.38 89 LYS A CA 1
ATOM 720 C C . LYS A 1 89 ? -20.061 0.915 37.593 1.00 94.38 89 LYS A C 1
ATOM 722 O O . LYS A 1 89 ? -19.459 1.987 37.535 1.00 94.38 89 LYS A O 1
ATOM 727 N N . SER A 1 90 ? -19.547 -0.221 37.149 1.00 95.81 90 SER A N 1
ATOM 728 C CA . SER A 1 90 ? -18.290 -0.294 36.409 1.00 95.81 90 SER A CA 1
ATOM 729 C C . SER A 1 90 ? -18.379 0.470 35.084 1.00 95.81 90 SER A C 1
ATOM 731 O O . SER A 1 90 ? -19.464 0.685 34.539 1.00 95.81 90 SER A O 1
ATOM 733 N N . VAL A 1 91 ? -17.228 0.842 34.518 1.00 94.56 91 VAL A N 1
ATOM 734 C CA . VAL A 1 91 ? -17.172 1.477 33.191 1.00 94.56 91 VAL A CA 1
ATOM 735 C C . VAL A 1 91 ? -17.833 0.585 32.136 1.00 94.56 91 VAL A C 1
ATOM 737 O O . VAL A 1 91 ? -18.580 1.092 31.302 1.00 94.56 91 VAL A O 1
ATOM 740 N N . SER A 1 92 ? -17.620 -0.735 32.202 1.00 95.06 92 SER A N 1
ATOM 741 C CA . SER A 1 92 ? -18.257 -1.689 31.287 1.00 95.06 92 SER A CA 1
ATOM 742 C C . SER A 1 92 ? -19.786 -1.647 31.375 1.00 95.06 92 SER A C 1
ATOM 744 O O . SER A 1 92 ? -20.457 -1.631 30.346 1.00 95.06 92 SER A O 1
ATOM 746 N N . GLU A 1 93 ? -20.343 -1.578 32.588 1.00 94.81 93 GLU A N 1
ATOM 747 C CA . GLU A 1 93 ? -21.793 -1.469 32.804 1.00 94.81 93 GLU A CA 1
ATOM 748 C C . GLU A 1 93 ? -22.348 -0.141 32.279 1.00 94.81 93 GLU A C 1
ATOM 750 O O . GLU A 1 93 ? -23.375 -0.123 31.602 1.00 94.81 93 GLU A O 1
ATOM 755 N N . LEU A 1 94 ? -21.649 0.970 32.527 1.00 96.00 94 LEU A N 1
ATOM 756 C CA . LEU A 1 94 ? -22.070 2.283 32.038 1.00 96.00 94 LEU A CA 1
ATOM 757 C C . LEU A 1 94 ? -22.118 2.343 30.504 1.00 96.00 94 LEU A C 1
ATOM 759 O O . LEU A 1 94 ? -23.039 2.942 29.947 1.00 96.00 94 LEU A O 1
ATOM 763 N N . VAL A 1 95 ? -21.157 1.716 29.819 1.00 94.00 95 VAL A N 1
ATOM 764 C CA . VAL A 1 95 ? -21.138 1.637 28.350 1.00 94.00 95 VAL A CA 1
ATOM 765 C C . VAL A 1 95 ? -22.239 0.706 27.834 1.00 94.00 95 VAL A C 1
ATOM 767 O O . VAL A 1 95 ? -22.960 1.081 26.913 1.00 94.00 95 VAL A O 1
ATOM 770 N N . ALA A 1 96 ? -22.426 -0.470 28.445 1.00 93.31 96 ALA A N 1
ATOM 771 C CA . ALA A 1 96 ? -23.451 -1.436 28.033 1.00 93.31 96 ALA A CA 1
ATOM 772 C C . ALA A 1 96 ? -24.882 -0.883 28.160 1.00 93.31 96 ALA A C 1
ATOM 774 O O . ALA A 1 96 ? -25.756 -1.208 27.357 1.00 93.31 96 ALA A O 1
ATOM 775 N N . GLU A 1 97 ? -25.117 -0.017 29.145 1.00 94.88 97 GLU A N 1
ATOM 776 C CA . GLU A 1 97 ? -26.403 0.650 29.358 1.00 94.88 97 GLU A CA 1
ATOM 777 C C . GLU A 1 97 ? -26.557 1.973 28.577 1.00 94.88 97 GLU A C 1
ATOM 779 O O . GLU A 1 97 ? -27.539 2.688 28.777 1.00 94.88 97 GLU A O 1
ATOM 784 N N . ASN A 1 98 ? -25.615 2.325 27.688 1.00 93.19 98 ASN A N 1
ATOM 785 C CA . ASN A 1 98 ? -25.578 3.602 26.955 1.00 93.19 98 ASN A CA 1
ATOM 786 C C . ASN A 1 98 ? -25.591 4.853 27.860 1.00 93.19 98 ASN A C 1
ATOM 788 O O . ASN A 1 98 ? -26.016 5.933 27.447 1.00 93.19 98 ASN A O 1
ATOM 792 N N . LEU A 1 99 ? -25.128 4.724 29.105 1.00 93.06 99 LEU A N 1
ATOM 793 C CA . LEU A 1 99 ? -24.963 5.843 30.036 1.00 93.06 99 LEU A CA 1
ATOM 794 C C . LEU A 1 99 ? -23.621 6.557 29.839 1.00 93.06 99 LEU A C 1
ATOM 796 O O . LEU A 1 99 ? -23.480 7.715 30.227 1.00 93.06 99 LEU A O 1
ATOM 800 N N . LEU A 1 100 ? -22.655 5.874 29.221 1.00 94.25 100 LEU A N 1
ATOM 801 C CA . LEU A 1 100 ? -21.350 6.401 28.847 1.00 94.25 100 LEU A CA 1
ATOM 802 C C . LEU A 1 100 ? -21.077 6.103 27.370 1.00 94.25 100 LEU A C 1
ATOM 804 O O . LEU A 1 100 ? -20.986 4.945 26.971 1.00 94.25 100 LEU A O 1
ATOM 808 N N . ILE A 1 101 ? -20.938 7.155 26.564 1.00 94.44 101 ILE A N 1
ATOM 809 C CA . ILE A 1 101 ? -20.661 7.044 25.128 1.00 94.44 101 ILE A CA 1
ATOM 810 C C . ILE A 1 101 ? -19.153 7.168 24.911 1.00 94.44 101 ILE A C 1
ATOM 812 O O . ILE A 1 101 ? -18.544 8.170 25.288 1.00 94.44 101 ILE A O 1
ATOM 816 N N . LEU A 1 102 ? -18.556 6.148 24.297 1.00 95.12 102 LEU A N 1
ATOM 817 C CA . LEU A 1 102 ? -17.142 6.154 23.933 1.00 95.12 102 LEU A CA 1
ATOM 818 C C . LEU A 1 102 ? -16.925 6.910 22.623 1.00 95.12 102 LEU A C 1
ATOM 820 O O . LEU A 1 102 ? -17.749 6.845 21.710 1.00 95.12 102 LEU A O 1
ATOM 824 N N . GLN A 1 103 ? -15.780 7.580 22.503 1.00 95.00 103 GLN A N 1
ATOM 825 C CA . GLN A 1 103 ? -15.323 8.055 21.199 1.00 95.00 103 GLN A CA 1
ATOM 826 C C . GLN A 1 103 ? -15.009 6.856 20.286 1.00 95.00 103 GLN A C 1
ATOM 828 O O . GLN A 1 103 ? -14.615 5.803 20.794 1.00 95.00 103 GLN A O 1
ATOM 833 N N . PRO A 1 104 ? -15.094 6.991 18.948 1.00 95.38 104 PRO A N 1
ATOM 834 C CA . PRO A 1 104 ? -14.794 5.889 18.029 1.00 95.38 104 PRO A CA 1
ATOM 835 C C . PRO A 1 104 ? -13.419 5.250 18.272 1.00 95.38 104 PRO A C 1
ATOM 837 O O . PRO A 1 104 ? -13.275 4.030 18.211 1.00 95.38 104 PRO A O 1
ATOM 840 N N . SER A 1 105 ? -12.420 6.064 18.626 1.00 94.88 105 SER A N 1
ATOM 841 C CA . SER A 1 105 ? -11.046 5.641 18.921 1.00 94.88 105 SER A CA 1
ATOM 842 C C . SER A 1 105 ? -10.858 5.009 20.303 1.00 94.88 105 SER A C 1
ATOM 844 O O . SER A 1 105 ? -9.732 4.678 20.665 1.00 94.88 105 SER A O 1
ATOM 846 N N . GLN A 1 106 ? -11.916 4.843 21.095 1.00 96.56 106 GLN A N 1
ATOM 847 C CA . GLN A 1 106 ? -11.848 4.325 22.458 1.00 96.56 106 GLN A CA 1
ATOM 848 C C . GLN A 1 106 ? -12.499 2.947 22.572 1.00 96.56 106 GLN A C 1
ATOM 850 O O . GLN A 1 106 ? -13.407 2.589 21.822 1.00 96.56 106 GLN A O 1
ATOM 855 N N . LYS A 1 107 ? -12.031 2.169 23.546 1.00 95.56 107 LYS A N 1
ATOM 856 C CA . LYS A 1 107 ? -12.629 0.901 23.973 1.00 95.56 107 LYS A CA 1
ATOM 857 C C . LYS A 1 107 ? -12.530 0.759 25.489 1.00 95.56 107 LYS A C 1
ATOM 859 O O . LYS A 1 107 ? -11.755 1.470 26.130 1.00 95.56 107 LYS A O 1
ATOM 864 N N . VAL A 1 108 ? -13.290 -0.173 26.053 1.00 96.31 108 VAL A N 1
ATOM 865 C CA . VAL A 1 108 ? -13.120 -0.579 27.453 1.00 96.31 108 VAL A CA 1
ATOM 866 C C . VAL A 1 108 ? -12.159 -1.762 27.509 1.00 96.31 108 VAL A C 1
ATOM 868 O O . VAL A 1 108 ? -12.374 -2.762 26.829 1.00 96.31 108 VAL A O 1
ATOM 871 N N . ASP A 1 109 ? -11.111 -1.651 28.319 1.00 95.00 109 ASP A N 1
ATOM 872 C CA . ASP A 1 109 ? -10.228 -2.760 28.684 1.00 95.00 109 ASP A CA 1
ATOM 873 C C . ASP A 1 109 ? -10.048 -2.773 30.204 1.00 95.00 109 ASP A C 1
ATOM 875 O O . ASP A 1 109 ? -9.671 -1.762 30.798 1.00 95.00 109 ASP A O 1
ATOM 879 N N . LYS A 1 110 ? -10.350 -3.909 30.843 1.00 93.81 110 LYS A N 1
ATOM 880 C CA . LYS A 1 110 ? -10.283 -4.089 32.309 1.00 93.81 110 LYS A CA 1
ATOM 881 C C . LYS A 1 110 ? -10.948 -2.943 33.092 1.00 93.81 110 LYS A C 1
ATOM 883 O O . LYS A 1 110 ? -10.335 -2.364 33.989 1.00 93.81 110 LYS A O 1
ATOM 888 N N . ASP A 1 111 ? -12.184 -2.602 32.718 1.00 92.88 111 ASP A N 1
ATOM 889 C CA . ASP A 1 111 ? -12.974 -1.503 33.303 1.00 92.88 111 ASP A CA 1
ATOM 890 C C . ASP A 1 111 ? -12.327 -0.112 33.227 1.00 92.88 111 ASP A C 1
ATOM 892 O O . ASP A 1 111 ? -12.652 0.791 33.997 1.00 92.88 111 ASP A O 1
ATOM 896 N N . LYS A 1 112 ? -11.430 0.101 32.263 1.00 93.62 112 LYS A N 1
ATOM 897 C CA . LYS A 1 112 ? -10.864 1.416 31.961 1.00 93.62 112 LYS A CA 1
ATOM 898 C C . LYS A 1 112 ? -11.116 1.769 30.509 1.00 93.62 112 LYS A C 1
ATOM 900 O O . LYS A 1 112 ? -11.040 0.915 29.630 1.00 93.62 112 LYS A O 1
ATOM 905 N N . ILE A 1 113 ? -11.382 3.046 30.257 1.00 95.81 113 ILE A N 1
ATOM 906 C CA . ILE A 1 113 ? -11.409 3.567 28.893 1.00 95.81 113 ILE A CA 1
ATOM 907 C C . ILE A 1 113 ? -9.964 3.689 28.425 1.00 95.81 113 ILE A C 1
ATOM 909 O O . ILE A 1 113 ? -9.166 4.407 29.029 1.00 95.81 113 ILE A O 1
ATOM 913 N N . VAL A 1 114 ? -9.639 2.989 27.348 1.00 96.19 114 VAL A N 1
ATOM 914 C CA . VAL A 1 114 ? -8.331 3.038 26.701 1.00 96.19 114 VAL A CA 1
ATOM 915 C C . VAL A 1 114 ? -8.498 3.415 25.236 1.00 96.19 114 VAL A C 1
ATOM 917 O O . VAL A 1 114 ? -9.536 3.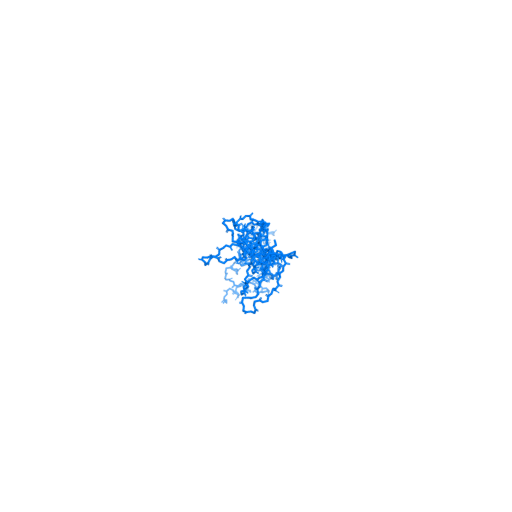162 24.621 1.00 96.19 114 VAL A O 1
ATOM 920 N N . THR A 1 115 ? -7.466 4.018 24.660 1.00 95.88 115 THR A N 1
ATOM 921 C CA . THR A 1 115 ? -7.425 4.288 23.222 1.00 95.88 115 THR A CA 1
ATOM 922 C C . THR A 1 115 ? -7.146 2.987 22.472 1.00 95.88 115 THR A C 1
ATOM 924 O O . THR A 1 115 ? -6.262 2.216 22.850 1.00 95.88 115 THR A O 1
ATOM 927 N N . LYS A 1 116 ? -7.899 2.739 21.400 1.00 94.81 116 LYS A N 1
ATOM 928 C CA . LYS A 1 116 ? -7.656 1.655 20.447 1.00 94.81 116 LYS A CA 1
ATOM 929 C C . LYS A 1 116 ? -6.262 1.793 19.845 1.00 94.81 116 LYS A C 1
ATOM 931 O O . LYS A 1 116 ? -5.790 2.901 19.582 1.00 94.81 116 LYS A O 1
ATOM 936 N N . SER A 1 117 ? -5.612 0.665 19.593 1.00 94.81 117 SER A N 1
ATOM 937 C CA . SER A 1 117 ? -4.347 0.642 18.859 1.00 94.81 117 SER A CA 1
ATOM 938 C C . SER A 1 117 ? -4.527 1.214 17.449 1.00 94.81 117 SER A C 1
ATOM 940 O O . SER A 1 117 ? -5.627 1.185 16.896 1.00 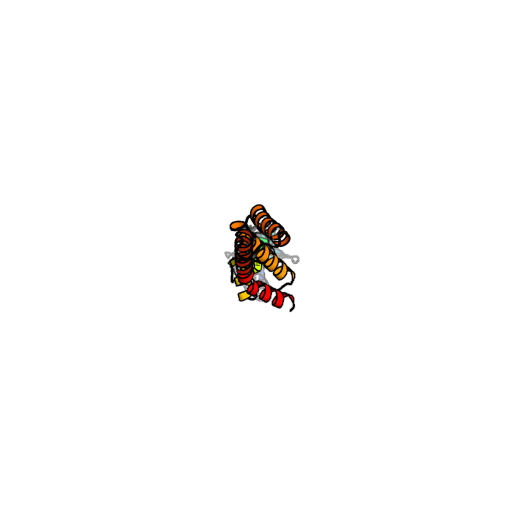94.81 117 SER A O 1
ATOM 942 N N . LEU A 1 118 ? -3.447 1.709 16.834 1.00 94.56 118 LEU A N 1
ATOM 943 C CA . LEU A 1 118 ? -3.512 2.205 15.453 1.00 94.56 118 LEU A CA 1
ATOM 944 C C . LEU A 1 118 ? -4.035 1.146 14.482 1.00 94.56 118 LEU A C 1
ATOM 946 O O . LEU A 1 118 ? -4.792 1.476 13.576 1.00 94.56 118 LEU A O 1
ATOM 950 N N . LYS A 1 119 ? -3.669 -0.122 14.699 1.00 93.88 119 LYS A N 1
ATOM 951 C CA . LYS A 1 119 ? -4.167 -1.238 13.897 1.00 93.88 119 LYS A CA 1
ATOM 952 C C . LYS A 1 119 ? -5.685 -1.371 14.000 1.00 93.88 119 LYS A C 1
ATOM 954 O O . LYS A 1 119 ? -6.347 -1.373 12.974 1.00 93.88 119 LYS A O 1
ATOM 959 N N . GLU A 1 120 ? -6.231 -1.394 15.215 1.00 94.62 120 GLU A N 1
ATOM 960 C CA . GLU A 1 120 ? -7.686 -1.437 15.427 1.00 94.62 120 GLU A CA 1
ATOM 961 C C . GLU A 1 120 ? -8.384 -0.234 14.781 1.00 94.62 120 GLU A C 1
ATOM 963 O O . GLU A 1 120 ? -9.409 -0.388 14.129 1.00 94.62 120 GLU A O 1
ATOM 968 N N . GLN A 1 121 ? -7.806 0.964 14.901 1.00 96.12 121 GLN A N 1
ATOM 969 C CA . GLN A 1 121 ? -8.376 2.162 14.285 1.00 96.12 121 GLN A CA 1
ATOM 970 C C . GLN A 1 121 ? -8.373 2.108 12.749 1.00 96.12 121 GLN A C 1
ATOM 972 O O . GLN A 1 121 ? -9.293 2.638 12.128 1.00 96.12 121 GLN A O 1
ATOM 977 N N . VAL A 1 122 ? -7.374 1.480 12.125 1.00 94.38 122 VAL A N 1
ATOM 978 C CA . VAL A 1 122 ? -7.348 1.275 10.668 1.00 94.38 122 VAL A CA 1
ATOM 979 C C . VAL A 1 122 ? -8.316 0.172 10.241 1.00 94.38 122 VAL A C 1
ATOM 981 O O . VAL A 1 122 ? -9.069 0.376 9.291 1.00 94.38 122 VAL A O 1
ATOM 984 N N . ASP A 1 123 ? -8.347 -0.955 10.956 1.00 93.12 123 ASP A N 1
ATOM 985 C CA . ASP A 1 123 ? -9.221 -2.098 10.651 1.00 93.12 123 ASP A CA 1
ATOM 986 C C . ASP A 1 123 ? -10.710 -1.716 10.754 1.00 93.12 123 ASP A C 1
ATOM 988 O O . ASP A 1 123 ? -11.533 -2.153 9.952 1.00 93.12 123 ASP A O 1
ATOM 992 N N . GLU A 1 124 ? -11.056 -0.839 11.699 1.00 94.06 124 GLU A N 1
ATOM 993 C CA . GLU A 1 124 ? -12.406 -0.289 11.858 1.00 94.06 124 GLU A CA 1
ATOM 994 C C . GLU A 1 124 ? -12.695 0.922 10.946 1.00 94.06 124 GLU A C 1
ATOM 996 O O . GLU A 1 124 ? -13.787 1.490 10.986 1.00 94.06 124 GLU A O 1
ATOM 1001 N N . GLY A 1 125 ? -11.732 1.352 10.124 1.00 93.31 125 GLY A N 1
ATOM 1002 C CA . GLY A 1 125 ? -11.898 2.461 9.180 1.00 93.31 125 GLY A CA 1
ATOM 1003 C C . GLY A 1 125 ? -11.968 3.856 9.814 1.00 93.31 125 GLY A C 1
ATOM 1004 O O . GLY A 1 125 ? -12.348 4.811 9.133 1.00 93.31 125 GLY A O 1
ATOM 1005 N N . ILE A 1 126 ? -11.586 3.994 11.089 1.00 94.06 126 ILE A N 1
ATOM 1006 C CA . ILE A 1 126 ? -11.449 5.283 11.790 1.00 94.06 126 ILE A CA 1
ATOM 1007 C C . ILE A 1 126 ? -10.285 6.074 11.186 1.00 94.06 126 ILE A C 1
ATOM 1009 O O . ILE A 1 126 ? -10.402 7.274 10.940 1.00 94.06 126 ILE A O 1
ATOM 1013 N N . ILE A 1 127 ? -9.171 5.389 10.912 1.00 94.56 127 ILE A N 1
ATOM 1014 C CA . ILE A 1 127 ? -8.015 5.936 10.201 1.00 94.56 127 ILE A CA 1
ATOM 1015 C C . ILE A 1 127 ? -7.957 5.299 8.814 1.00 94.56 127 ILE A C 1
ATOM 1017 O O . ILE A 1 127 ? -7.917 4.080 8.680 1.00 94.56 127 ILE A O 1
ATOM 1021 N N . LYS A 1 128 ? -7.897 6.128 7.770 1.00 94.62 128 LYS A N 1
ATOM 1022 C CA . LYS A 1 128 ? -7.653 5.669 6.400 1.00 94.62 128 LYS A CA 1
ATOM 1023 C C . LYS A 1 128 ? -6.192 5.892 6.047 1.00 94.62 128 LYS A C 1
ATOM 1025 O O . LYS A 1 128 ? -5.725 7.027 6.054 1.00 94.62 128 LYS A O 1
ATOM 1030 N N . LEU A 1 129 ? -5.485 4.810 5.737 1.00 94.31 129 LEU A N 1
ATOM 1031 C CA . LEU A 1 129 ? -4.123 4.890 5.222 1.00 94.31 129 LEU A CA 1
ATOM 1032 C C . LEU A 1 129 ? -4.148 5.286 3.748 1.00 94.31 129 LEU A C 1
ATOM 1034 O O . LEU A 1 129 ? -4.991 4.813 2.982 1.00 94.31 129 LEU A O 1
ATOM 1038 N N . SER A 1 130 ? -3.194 6.119 3.347 1.00 94.06 130 SER A N 1
ATOM 1039 C CA . SER A 1 130 ? -2.930 6.342 1.927 1.00 94.06 130 SER A CA 1
ATOM 1040 C C . SER A 1 130 ? -2.374 5.059 1.289 1.00 94.06 130 SER A C 1
ATOM 1042 O O . SER A 1 130 ? -1.770 4.242 1.991 1.00 94.06 130 SER A O 1
ATOM 1044 N N . PRO A 1 131 ? -2.514 4.855 -0.034 1.00 93.88 131 PRO A N 1
ATOM 1045 C CA . PRO A 1 131 ? -2.009 3.649 -0.697 1.00 93.88 131 PRO A CA 1
ATOM 1046 C C . PRO A 1 131 ? -0.515 3.402 -0.453 1.00 93.88 131 PRO A C 1
ATOM 1048 O O . PRO A 1 131 ? -0.089 2.261 -0.290 1.00 93.88 131 PRO A O 1
ATOM 1051 N N . ASN A 1 132 ? 0.276 4.472 -0.364 1.00 94.25 132 ASN A N 1
ATOM 1052 C CA . ASN A 1 132 ? 1.711 4.438 -0.104 1.00 94.25 132 ASN A CA 1
ATOM 1053 C C . ASN A 1 132 ? 2.073 4.284 1.383 1.00 94.25 132 ASN A C 1
ATOM 1055 O O . ASN A 1 132 ? 3.255 4.309 1.693 1.00 94.25 132 ASN A O 1
ATOM 1059 N N . GLN A 1 133 ? 1.116 4.129 2.298 1.00 95.88 133 GLN A N 1
ATOM 1060 C CA . GLN A 1 133 ? 1.369 4.054 3.738 1.00 95.88 133 GLN A CA 1
ATOM 1061 C C . GLN A 1 133 ? 1.131 2.649 4.292 1.00 95.88 133 GLN A C 1
ATOM 1063 O O . GLN A 1 133 ? 0.354 1.858 3.756 1.00 95.88 133 GLN A O 1
ATOM 1068 N N . LYS A 1 134 ? 1.808 2.335 5.397 1.00 94.19 134 LYS A N 1
ATOM 1069 C CA . LYS A 1 134 ? 1.619 1.107 6.177 1.00 94.19 134 LYS A CA 1
ATOM 1070 C C . LYS A 1 134 ? 1.807 1.378 7.666 1.00 94.19 134 LYS A C 1
ATOM 1072 O O . LYS A 1 134 ? 2.429 2.362 8.057 1.00 94.19 134 LYS A O 1
ATOM 1077 N N . ILE A 1 135 ? 1.320 0.465 8.501 1.00 95.31 135 ILE A N 1
ATOM 1078 C CA . ILE A 1 135 ? 1.603 0.485 9.939 1.00 95.31 135 ILE A CA 1
ATOM 1079 C C . ILE A 1 135 ? 2.894 -0.291 10.205 1.00 95.31 135 ILE A C 1
ATOM 1081 O O . ILE A 1 135 ? 3.036 -1.439 9.778 1.00 95.31 135 ILE A O 1
ATOM 1085 N N . LYS A 1 136 ? 3.821 0.312 10.952 1.00 92.81 136 LYS A N 1
ATOM 1086 C CA . LYS A 1 136 ? 5.016 -0.355 11.477 1.00 92.81 136 LYS A CA 1
ATOM 1087 C C . LYS A 1 136 ? 5.078 -0.143 12.989 1.00 92.81 136 LYS A C 1
ATOM 1089 O O . LYS A 1 136 ? 5.444 0.925 13.463 1.00 92.81 136 LYS A O 1
ATOM 1094 N N . GLY A 1 137 ? 4.704 -1.166 13.758 1.00 90.12 137 GLY A N 1
ATOM 1095 C CA . GLY A 1 137 ? 4.560 -1.038 15.211 1.00 90.12 137 GLY A CA 1
ATOM 1096 C C . GLY A 1 137 ? 3.392 -0.115 15.568 1.00 90.12 137 GLY A C 1
ATOM 1097 O O . GLY A 1 137 ? 2.253 -0.425 15.228 1.00 90.12 137 GLY A O 1
ATOM 1098 N N . ASN A 1 138 ? 3.691 1.011 16.220 1.00 90.50 138 ASN A N 1
ATOM 1099 C CA . ASN A 1 138 ? 2.719 2.039 16.615 1.00 90.50 138 ASN A CA 1
ATOM 1100 C C . ASN A 1 138 ? 2.850 3.332 15.794 1.00 90.50 138 ASN A C 1
ATOM 1102 O O . ASN A 1 138 ? 2.451 4.396 16.258 1.00 90.50 138 ASN A O 1
ATOM 1106 N N . GLU A 1 139 ? 3.381 3.252 14.576 1.00 93.94 139 GLU A N 1
ATOM 1107 C CA . GLU A 1 139 ? 3.529 4.408 13.691 1.00 93.94 139 GLU A CA 1
ATOM 1108 C C . GLU A 1 139 ? 2.992 4.105 12.292 1.00 93.94 139 GLU A C 1
ATOM 1110 O O . GLU A 1 139 ? 3.053 2.967 11.810 1.00 93.94 139 GLU A O 1
ATOM 1115 N N . ILE A 1 140 ? 2.467 5.144 11.641 1.00 95.31 140 ILE A N 1
ATOM 1116 C CA . ILE A 1 140 ? 2.142 5.127 10.215 1.00 95.31 140 ILE A CA 1
ATOM 1117 C C . ILE A 1 140 ? 3.377 5.627 9.479 1.00 95.31 140 ILE A C 1
ATOM 1119 O O . ILE A 1 140 ? 3.842 6.738 9.725 1.00 95.31 140 ILE A O 1
ATOM 1123 N N . VAL A 1 141 ? 3.905 4.799 8.586 1.00 95.88 141 VAL A N 1
ATOM 1124 C CA . VAL A 1 141 ? 5.110 5.095 7.812 1.00 95.88 141 VAL A CA 1
ATOM 1125 C C . VAL A 1 141 ? 4.835 4.911 6.330 1.00 95.88 141 VAL A C 1
ATOM 1127 O O . VAL A 1 141 ? 3.992 4.098 5.939 1.00 95.88 141 VAL A O 1
ATOM 1130 N N . ASP A 1 142 ? 5.584 5.624 5.499 1.00 95.12 142 ASP A N 1
ATOM 1131 C CA . ASP A 1 142 ? 5.541 5.403 4.061 1.00 95.12 142 ASP A CA 1
ATOM 1132 C C . ASP A 1 142 ? 6.194 4.059 3.701 1.00 95.12 142 ASP A C 1
ATOM 1134 O O . ASP A 1 142 ? 7.193 3.617 4.281 1.00 95.12 142 ASP A O 1
ATOM 1138 N N . LYS A 1 143 ? 5.593 3.379 2.728 1.00 94.94 143 LYS A N 1
ATOM 1139 C CA . LYS A 1 143 ? 6.135 2.196 2.070 1.00 94.94 143 LYS A CA 1
ATOM 1140 C C . LYS A 1 143 ? 7.401 2.592 1.324 1.00 94.94 143 LYS A C 1
ATOM 1142 O O . LYS A 1 143 ? 7.467 3.651 0.700 1.00 94.94 143 LYS A O 1
ATOM 1147 N N . SER A 1 144 ? 8.388 1.707 1.334 1.00 94.94 144 SER A N 1
ATOM 1148 C CA . SER A 1 144 ? 9.567 1.870 0.482 1.00 94.94 144 SER A CA 1
ATOM 1149 C C . SER A 1 144 ? 9.173 1.861 -0.998 1.00 94.94 144 SER A C 1
ATOM 1151 O O . SER A 1 144 ? 8.172 1.249 -1.373 1.00 94.94 144 SER A O 1
ATOM 1153 N N . ILE A 1 145 ? 9.980 2.476 -1.863 1.00 92.88 145 ILE A N 1
ATOM 1154 C CA . ILE A 1 145 ? 9.758 2.459 -3.317 1.00 92.88 145 ILE A CA 1
ATOM 1155 C C . ILE A 1 145 ? 9.662 1.021 -3.842 1.00 92.88 145 ILE A C 1
ATOM 1157 O O . ILE A 1 145 ? 8.808 0.727 -4.672 1.00 92.88 145 ILE A O 1
ATOM 1161 N N . SER A 1 146 ? 10.463 0.093 -3.303 1.00 91.06 146 SER A N 1
ATOM 1162 C CA . SER A 1 146 ? 10.377 -1.332 -3.654 1.00 91.06 146 SER A CA 1
ATOM 1163 C C . SER A 1 146 ? 9.011 -1.943 -3.353 1.00 91.06 146 SER A C 1
ATOM 1165 O O . SER A 1 146 ? 8.469 -2.676 -4.178 1.00 91.06 146 SER A O 1
ATOM 1167 N N . GLU A 1 147 ? 8.431 -1.632 -2.196 1.00 93.38 147 GLU A N 1
ATOM 1168 C CA . GLU A 1 147 ? 7.084 -2.088 -1.842 1.00 93.38 147 GLU A CA 1
ATOM 1169 C C . GLU A 1 147 ? 6.032 -1.434 -2.735 1.00 93.38 147 GLU A C 1
ATOM 1171 O O . GLU A 1 147 ? 5.173 -2.125 -3.274 1.00 93.38 147 GLU A O 1
ATOM 1176 N N . GLN A 1 148 ? 6.148 -0.124 -2.967 1.00 94.62 148 GLN A N 1
ATOM 1177 C CA . GLN A 1 148 ? 5.223 0.609 -3.828 1.00 94.62 148 GLN A CA 1
ATOM 1178 C C . GLN A 1 148 ? 5.224 0.083 -5.270 1.00 94.62 148 GLN A C 1
ATOM 1180 O O . GLN A 1 148 ? 4.164 -0.007 -5.885 1.00 94.62 148 GLN A O 1
ATOM 1185 N N . VAL A 1 149 ? 6.380 -0.315 -5.804 1.00 91.38 149 VAL A N 1
ATOM 1186 C CA . VAL A 1 149 ? 6.475 -0.931 -7.135 1.00 91.38 149 VAL A CA 1
ATOM 1187 C C . VAL A 1 149 ? 5.859 -2.330 -7.152 1.00 91.38 149 VAL A C 1
ATOM 1189 O O . VAL A 1 149 ? 5.093 -2.646 -8.059 1.00 91.38 149 VAL A O 1
ATOM 1192 N N . LYS A 1 150 ? 6.138 -3.169 -6.143 1.00 90.69 150 LYS A N 1
ATOM 1193 C CA . LYS A 1 150 ? 5.565 -4.527 -6.051 1.00 90.69 150 LYS A CA 1
ATOM 1194 C C . LYS A 1 150 ? 4.043 -4.518 -5.951 1.00 90.69 150 LYS A C 1
ATOM 1196 O O . LYS A 1 150 ? 3.390 -5.398 -6.499 1.00 90.69 150 LYS A O 1
ATOM 1201 N N . GLU A 1 151 ? 3.493 -3.529 -5.258 1.00 92.31 151 GLU A N 1
ATOM 1202 C CA . GLU A 1 151 ? 2.050 -3.337 -5.123 1.00 92.31 151 GLU A CA 1
ATOM 1203 C C . GLU A 1 151 ? 1.426 -2.587 -6.314 1.00 92.31 151 GLU A C 1
ATOM 1205 O O . GLU A 1 151 ? 0.218 -2.362 -6.335 1.00 92.31 151 GLU A O 1
ATOM 1210 N N . GLY A 1 152 ? 2.222 -2.195 -7.317 1.00 90.19 152 GLY A N 1
ATOM 1211 C CA . GLY A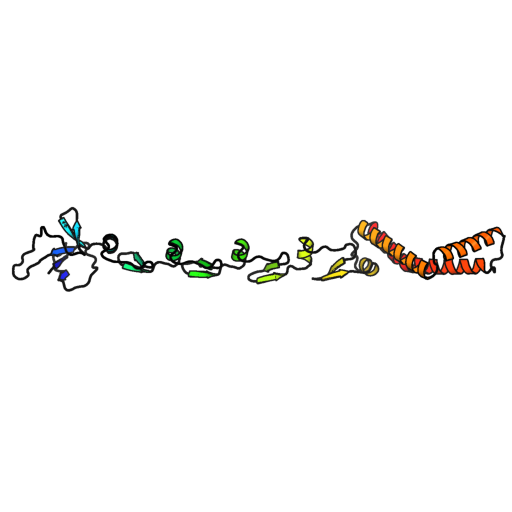 1 152 ? 1.743 -1.512 -8.520 1.00 90.19 152 GLY A CA 1
ATOM 1212 C C . GLY A 1 152 ? 1.320 -0.055 -8.306 1.00 90.19 152 GLY A C 1
ATOM 1213 O O . GLY A 1 152 ? 0.673 0.522 -9.179 1.00 90.19 152 GLY A O 1
ATOM 1214 N N . ILE A 1 153 ? 1.685 0.548 -7.170 1.00 92.12 153 ILE A N 1
ATOM 1215 C CA . ILE A 1 153 ? 1.447 1.966 -6.860 1.00 92.12 153 ILE A CA 1
ATOM 1216 C C . ILE A 1 153 ? 2.345 2.844 -7.736 1.00 92.12 153 ILE A C 1
ATOM 1218 O O . ILE A 1 153 ? 1.894 3.850 -8.282 1.00 92.12 153 ILE A O 1
ATOM 1222 N N . ILE A 1 154 ? 3.609 2.442 -7.897 1.00 91.19 154 ILE A N 1
ATOM 1223 C CA . ILE A 1 154 ? 4.568 3.089 -8.794 1.00 91.19 154 ILE A CA 1
ATOM 1224 C C . ILE A 1 154 ? 4.898 2.133 -9.939 1.00 91.19 154 ILE A C 1
ATOM 1226 O O . ILE A 1 154 ? 5.167 0.953 -9.720 1.00 91.19 154 ILE A O 1
ATOM 1230 N N . LYS A 1 155 ? 4.905 2.648 -11.169 1.00 89.81 155 LYS A N 1
ATOM 1231 C CA . LYS A 1 155 ? 5.351 1.906 -12.351 1.00 89.81 155 LYS A CA 1
ATOM 1232 C C . LYS A 1 155 ? 6.800 2.254 -12.660 1.00 89.81 155 LYS A C 1
ATOM 1234 O O . LYS A 1 155 ? 7.170 3.421 -12.611 1.00 89.81 155 LYS A O 1
ATOM 1239 N N . ILE A 1 156 ? 7.584 1.237 -12.996 1.00 88.12 156 ILE A N 1
ATOM 1240 C CA . ILE A 1 156 ? 8.948 1.392 -13.500 1.00 88.12 156 ILE A CA 1
ATOM 1241 C C . ILE A 1 156 ? 8.902 1.335 -15.020 1.00 88.12 156 ILE A C 1
ATOM 1243 O O . ILE A 1 156 ? 8.337 0.397 -15.588 1.00 88.12 156 ILE A O 1
ATOM 1247 N N . ASN A 1 157 ? 9.528 2.308 -15.675 1.00 83.38 157 ASN A N 1
ATOM 1248 C CA . ASN A 1 157 ? 9.720 2.279 -17.118 1.00 83.38 157 ASN A CA 1
ATOM 1249 C C . ASN A 1 157 ? 10.960 1.442 -17.453 1.00 83.38 157 ASN A C 1
ATOM 1251 O O . ASN A 1 157 ? 12.063 1.945 -17.699 1.00 83.38 157 ASN A O 1
ATOM 1255 N N . GLU A 1 158 ? 10.777 0.124 -17.441 1.00 77.25 158 GLU A N 1
ATOM 1256 C CA . GLU A 1 158 ? 11.776 -0.795 -17.974 1.00 77.25 158 GLU A CA 1
ATOM 1257 C C . GLU A 1 158 ? 12.043 -0.509 -19.466 1.00 77.25 158 GLU A C 1
ATOM 1259 O O . GLU A 1 158 ? 11.138 -0.087 -20.190 1.00 77.25 158 GLU A O 1
ATOM 1264 N N . PRO A 1 159 ? 13.272 -0.742 -19.960 1.00 78.81 159 PRO A N 1
ATOM 1265 C CA . PRO A 1 159 ? 14.398 -1.410 -19.300 1.00 78.81 159 PRO A CA 1
ATOM 1266 C C . PRO A 1 159 ? 15.402 -0.468 -18.614 1.00 78.81 159 PRO A C 1
ATOM 1268 O O . PRO A 1 159 ? 16.494 -0.933 -18.297 1.00 78.81 159 PRO A O 1
ATOM 1271 N N . PHE A 1 160 ? 15.106 0.828 -18.451 1.00 84.06 160 PHE A N 1
ATOM 1272 C CA . PHE A 1 160 ? 16.108 1.839 -18.057 1.00 84.06 160 PHE A CA 1
ATOM 1273 C C . PHE A 1 160 ? 15.986 2.318 -16.620 1.00 84.06 160 PHE A C 1
ATOM 1275 O O . PHE A 1 160 ? 16.968 2.795 -16.052 1.00 84.06 160 PHE A O 1
ATOM 1282 N N . GLU A 1 161 ? 14.798 2.213 -16.043 1.00 88.31 161 GLU A N 1
ATOM 1283 C CA . GLU A 1 161 ? 14.565 2.558 -14.652 1.00 88.31 161 GLU A CA 1
ATOM 1284 C C . GLU A 1 161 ? 14.722 1.327 -13.761 1.00 88.31 161 GLU A C 1
ATOM 1286 O O . GLU A 1 161 ? 14.210 0.253 -14.068 1.00 88.31 161 GLU A O 1
ATOM 1291 N N . TYR A 1 162 ? 15.434 1.489 -12.648 1.00 87.06 162 TYR A N 1
ATOM 1292 C CA . TYR A 1 162 ? 15.566 0.466 -11.613 1.00 87.06 162 TYR A CA 1
ATOM 1293 C C . TYR A 1 162 ? 15.470 1.108 -10.238 1.00 87.06 162 TYR A C 1
ATOM 1295 O O . TYR A 1 162 ? 15.720 2.302 -10.058 1.00 87.06 162 TYR A O 1
ATOM 1303 N N . ILE A 1 163 ? 15.129 0.278 -9.257 1.00 88.31 163 ILE A N 1
ATOM 1304 C CA . ILE A 1 163 ? 15.130 0.669 -7.853 1.00 88.31 163 ILE A CA 1
ATOM 1305 C C . ILE A 1 163 ? 16.556 0.547 -7.325 1.00 88.31 163 ILE A C 1
ATOM 1307 O O . ILE A 1 163 ? 17.109 -0.553 -7.282 1.00 88.31 163 ILE A O 1
ATOM 1311 N N . ASP A 1 164 ? 17.127 1.671 -6.910 1.00 85.88 164 ASP A N 1
ATOM 1312 C CA . ASP A 1 164 ? 18.439 1.749 -6.274 1.00 85.88 164 ASP A CA 1
ATOM 1313 C C . ASP A 1 164 ? 18.261 2.331 -4.869 1.00 85.88 164 ASP A C 1
ATOM 1315 O O . ASP A 1 164 ? 18.032 3.528 -4.685 1.00 85.88 164 ASP A O 1
ATOM 1319 N N . GLY A 1 165 ? 18.263 1.454 -3.863 1.00 87.12 165 GLY A N 1
ATOM 1320 C CA . GLY A 1 165 ? 17.876 1.815 -2.500 1.00 87.12 165 GLY A CA 1
ATOM 1321 C C . GLY A 1 165 ? 16.386 2.160 -2.400 1.00 87.12 165 GLY A C 1
ATOM 1322 O O . GLY A 1 165 ? 15.535 1.288 -2.577 1.00 87.12 165 GLY A O 1
ATOM 1323 N N . ASN A 1 166 ? 16.074 3.421 -2.083 1.00 89.44 166 ASN A N 1
ATOM 1324 C CA . ASN A 1 166 ? 14.702 3.933 -1.973 1.00 89.44 166 ASN A CA 1
ATOM 1325 C C . ASN A 1 166 ? 14.385 4.998 -3.037 1.00 89.44 166 ASN A C 1
ATOM 1327 O O . ASN A 1 166 ? 13.582 5.893 -2.795 1.00 89.44 166 ASN A O 1
ATOM 1331 N N . GLU A 1 167 ? 15.025 4.912 -4.201 1.00 89.25 167 GLU A N 1
ATOM 1332 C CA . GLU A 1 167 ? 14.823 5.821 -5.329 1.00 89.25 167 GLU A CA 1
ATOM 1333 C C . GLU A 1 167 ? 14.679 5.031 -6.631 1.00 89.25 167 GLU A C 1
ATOM 1335 O O . GLU A 1 167 ? 15.215 3.927 -6.767 1.00 89.25 167 GLU A O 1
ATOM 1340 N N . ILE A 1 168 ? 13.966 5.609 -7.599 1.00 90.94 168 ILE A N 1
ATOM 1341 C CA . ILE A 1 168 ? 13.960 5.121 -8.980 1.00 90.94 168 ILE A CA 1
ATOM 1342 C C . ILE A 1 168 ? 15.013 5.908 -9.741 1.00 90.94 168 ILE A C 1
ATOM 1344 O O . ILE A 1 168 ? 14.916 7.130 -9.859 1.00 90.94 168 ILE A O 1
ATOM 1348 N N . LYS A 1 169 ? 16.015 5.205 -10.266 1.00 90.25 169 LYS A N 1
ATOM 1349 C CA . LYS A 1 169 ? 17.072 5.803 -11.078 1.00 90.25 169 LYS A CA 1
ATOM 1350 C C . LYS A 1 169 ? 16.994 5.294 -12.498 1.00 90.25 169 LYS A C 1
ATOM 1352 O O . LYS A 1 169 ? 16.807 4.101 -12.734 1.00 90.25 169 LYS A O 1
ATOM 1357 N N . ARG A 1 170 ? 17.178 6.220 -13.434 1.00 89.56 170 ARG A N 1
ATOM 1358 C CA . ARG A 1 170 ? 17.316 5.920 -14.853 1.00 89.56 170 ARG A CA 1
ATOM 1359 C C . ARG A 1 170 ? 18.794 5.786 -15.194 1.00 89.56 170 ARG A C 1
ATOM 1361 O O . ARG A 1 170 ? 19.553 6.721 -14.965 1.00 89.56 170 ARG A O 1
ATOM 1368 N N . TYR A 1 171 ? 19.174 4.647 -15.756 1.00 88.31 171 TYR A N 1
ATOM 1369 C CA . TYR A 1 171 ? 20.543 4.370 -16.180 1.00 88.31 171 TYR A CA 1
ATOM 1370 C C . TYR A 1 171 ? 20.690 4.480 -17.698 1.00 88.31 171 TYR A C 1
ATOM 1372 O O . TYR A 1 171 ? 19.770 4.180 -18.466 1.00 88.31 171 TYR A O 1
ATOM 1380 N N . THR A 1 172 ? 21.877 4.888 -18.132 1.00 87.81 172 THR A N 1
ATOM 1381 C CA . THR A 1 172 ? 22.315 4.811 -19.528 1.00 87.81 172 THR A CA 1
ATOM 1382 C C . THR A 1 172 ? 22.592 3.364 -19.935 1.00 87.81 172 THR A C 1
ATOM 1384 O O . THR A 1 172 ? 22.823 2.495 -19.096 1.00 87.81 172 THR A O 1
ATOM 1387 N N . ILE A 1 173 ? 22.626 3.086 -21.241 1.00 86.31 173 ILE A N 1
ATOM 1388 C CA . ILE A 1 173 ? 22.890 1.730 -21.754 1.00 86.31 173 ILE A CA 1
ATOM 1389 C C . ILE A 1 173 ? 24.249 1.200 -21.273 1.00 86.31 173 ILE A C 1
ATOM 1391 O O . ILE A 1 173 ? 24.349 0.031 -20.903 1.00 86.31 173 ILE A O 1
ATOM 1395 N N . ASN A 1 174 ? 25.272 2.059 -21.211 1.00 86.25 174 ASN A N 1
ATOM 1396 C CA . ASN A 1 174 ? 26.590 1.683 -20.695 1.00 86.25 174 ASN A CA 1
ATOM 1397 C C . ASN A 1 174 ? 26.503 1.230 -19.238 1.00 86.25 174 ASN A C 1
ATOM 1399 O O . ASN A 1 174 ? 26.953 0.134 -18.909 1.00 86.25 174 ASN A O 1
ATOM 1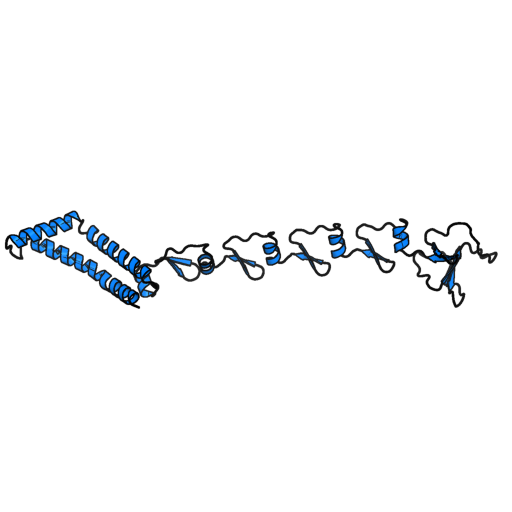403 N N . GLU A 1 175 ? 25.851 2.020 -18.386 1.00 88.44 175 GLU A N 1
ATOM 1404 C CA . GLU A 1 175 ? 25.679 1.688 -16.970 1.00 88.44 175 GLU A CA 1
ATOM 1405 C C . GLU A 1 175 ? 24.856 0.412 -16.774 1.00 88.44 175 GLU A C 1
ATOM 1407 O O . GLU A 1 175 ? 25.168 -0.393 -15.896 1.00 88.44 175 GLU A O 1
ATOM 1412 N N . LEU A 1 176 ? 23.827 0.188 -17.601 1.00 88.56 176 LEU A N 1
ATOM 1413 C CA . LEU A 1 176 ? 23.031 -1.040 -17.566 1.00 88.56 176 LEU A CA 1
ATOM 1414 C C . LEU A 1 176 ? 23.875 -2.283 -17.861 1.00 88.56 176 LEU A C 1
ATOM 1416 O O . LEU A 1 176 ? 23.687 -3.320 -17.218 1.00 88.56 176 LEU A O 1
ATOM 1420 N N . VAL A 1 177 ? 24.806 -2.184 -18.812 1.00 86.75 177 VAL A N 1
ATOM 1421 C CA . VAL A 1 177 ? 25.737 -3.266 -19.156 1.00 86.75 177 VAL A CA 1
ATOM 1422 C C . VAL A 1 177 ? 26.767 -3.467 -18.043 1.00 86.75 177 VAL A C 1
ATOM 1424 O O . VAL A 1 177 ? 26.939 -4.593 -17.575 1.00 86.75 177 VAL A O 1
ATOM 1427 N N . GLU A 1 178 ? 27.401 -2.395 -17.562 1.00 87.38 178 GLU A N 1
ATOM 1428 C CA . GLU A 1 178 ? 28.411 -2.443 -16.493 1.00 87.38 178 GLU A CA 1
ATOM 1429 C C . GLU A 1 178 ? 27.854 -3.026 -15.189 1.00 87.38 178 GLU A C 1
ATOM 1431 O O . GLU A 1 178 ? 28.467 -3.900 -14.571 1.00 87.38 178 GLU A O 1
ATOM 1436 N N . LYS A 1 179 ? 26.647 -2.602 -14.797 1.00 87.69 179 LYS A N 1
ATOM 1437 C CA . LYS A 1 179 ? 25.945 -3.086 -13.599 1.00 87.69 179 LYS A CA 1
ATOM 1438 C C . LYS A 1 179 ? 25.222 -4.420 -13.820 1.00 87.69 179 LYS A C 1
ATOM 1440 O O . LYS A 1 179 ? 24.619 -4.945 -12.884 1.00 87.69 179 LYS A O 1
ATOM 1445 N N . LYS A 1 180 ? 25.278 -4.992 -15.032 1.00 87.00 180 LYS A N 1
ATOM 1446 C CA . LYS A 1 180 ? 24.609 -6.250 -15.417 1.00 87.00 180 LYS A CA 1
ATOM 1447 C C . LYS A 1 180 ? 23.106 -6.239 -15.102 1.00 87.00 180 LYS A C 1
ATOM 1449 O O . LYS A 1 180 ? 22.568 -7.231 -14.600 1.00 87.00 180 LYS A O 1
ATOM 1454 N N . LEU A 1 181 ? 22.442 -5.111 -15.351 1.00 87.00 181 LEU A N 1
ATOM 1455 C CA . LEU A 1 181 ? 21.026 -4.895 -15.039 1.00 87.00 181 LEU A CA 1
ATOM 1456 C C . LEU A 1 181 ? 20.084 -5.426 -16.124 1.00 87.00 181 LEU A C 1
ATOM 1458 O O . LEU A 1 181 ? 18.959 -5.788 -15.805 1.00 87.00 181 LEU A O 1
ATOM 1462 N N . LEU A 1 182 ? 20.557 -5.573 -17.365 1.00 87.31 182 LEU A N 1
ATOM 1463 C CA . LEU A 1 182 ? 19.806 -6.242 -18.431 1.00 87.31 182 LEU A CA 1
ATOM 1464 C C . LEU A 1 182 ? 19.666 -7.737 -18.104 1.00 87.31 182 LEU A C 1
ATOM 1466 O O . LEU A 1 182 ? 20.657 -8.470 -18.100 1.00 87.31 182 LEU A O 1
ATOM 1470 N N . LYS A 1 183 ? 18.445 -8.184 -17.795 1.00 84.31 183 LYS A N 1
ATOM 1471 C CA . LYS A 1 183 ? 18.137 -9.570 -17.400 1.00 84.31 183 LYS A CA 1
ATOM 1472 C C . LYS A 1 183 ? 17.384 -10.357 -18.456 1.00 84.31 183 LYS A C 1
ATOM 1474 O O . LYS A 1 183 ? 17.455 -11.580 -18.448 1.00 84.31 183 LYS A O 1
ATOM 1479 N N . THR A 1 184 ? 16.634 -9.688 -19.328 1.00 86.25 184 THR A N 1
ATOM 1480 C CA . THR A 1 184 ? 15.780 -10.374 -20.302 1.00 86.25 184 THR A CA 1
ATOM 1481 C C . THR A 1 184 ? 16.215 -10.102 -21.735 1.00 86.25 184 THR A C 1
ATOM 1483 O O . THR A 1 184 ? 16.796 -9.060 -22.056 1.00 86.25 184 THR A O 1
ATOM 1486 N N . LYS A 1 185 ? 15.871 -11.037 -22.628 1.00 86.75 185 LYS A N 1
ATOM 1487 C CA . LYS A 1 185 ? 16.069 -10.894 -24.075 1.00 86.75 185 LYS A CA 1
ATOM 1488 C C . LYS A 1 185 ? 15.440 -9.603 -24.610 1.00 86.75 185 LYS A C 1
ATOM 1490 O O . LYS A 1 185 ? 16.076 -8.907 -25.395 1.00 86.75 185 LYS A O 1
ATOM 1495 N N . MET A 1 186 ? 14.237 -9.268 -24.140 1.00 86.56 186 MET A N 1
ATOM 1496 C CA . MET A 1 186 ? 13.514 -8.058 -24.538 1.00 86.56 186 MET A CA 1
ATOM 1497 C C . MET A 1 186 ? 14.257 -6.785 -24.112 1.00 86.56 186 MET A C 1
ATOM 1499 O O . MET A 1 186 ? 14.434 -5.882 -24.923 1.00 86.56 186 MET A O 1
ATOM 1503 N N . GLN A 1 187 ? 14.761 -6.727 -22.873 1.00 87.81 187 GLN A N 1
ATOM 1504 C CA . GLN A 1 187 ? 15.549 -5.583 -22.395 1.00 87.81 187 GLN A CA 1
ATOM 1505 C C . GLN A 1 187 ? 16.832 -5.401 -23.230 1.00 87.81 187 GLN A C 1
ATOM 1507 O O . GLN A 1 187 ? 17.192 -4.278 -23.581 1.00 87.81 187 GLN A O 1
ATOM 1512 N N . CYS A 1 188 ? 17.488 -6.505 -23.606 1.00 88.25 188 CYS A N 1
ATOM 1513 C CA . CYS A 1 188 ? 18.656 -6.480 -24.490 1.00 88.25 188 CYS A CA 1
ATOM 1514 C C . CYS A 1 188 ? 18.310 -5.981 -25.904 1.00 88.25 188 CYS A C 1
ATOM 1516 O O . CYS A 1 188 ? 19.071 -5.213 -26.486 1.00 88.25 188 CYS A O 1
ATOM 1518 N N . GLU A 1 189 ? 17.171 -6.396 -26.465 1.00 88.81 189 GLU A N 1
ATOM 1519 C CA . GLU A 1 189 ? 16.710 -5.956 -27.790 1.00 88.81 189 GLU A CA 1
ATOM 1520 C C . GLU A 1 189 ? 16.397 -4.459 -27.827 1.00 88.81 189 GLU A C 1
ATOM 1522 O O . GLU A 1 189 ? 16.852 -3.769 -28.739 1.00 88.81 189 GLU A O 1
ATOM 1527 N N . ILE A 1 190 ? 15.714 -3.943 -26.802 1.00 88.62 190 ILE A N 1
ATOM 1528 C CA . ILE A 1 190 ? 15.433 -2.508 -26.666 1.00 88.62 190 ILE A CA 1
ATOM 1529 C C . ILE A 1 190 ? 16.742 -1.712 -26.562 1.00 88.62 190 ILE A C 1
ATOM 1531 O O . ILE A 1 190 ? 16.917 -0.718 -27.265 1.00 88.62 190 ILE A O 1
ATOM 1535 N N . ALA A 1 191 ? 17.694 -2.170 -25.740 1.00 89.06 191 ALA A N 1
ATOM 1536 C CA . ALA A 1 191 ? 18.993 -1.514 -25.605 1.00 89.06 191 ALA A CA 1
ATOM 1537 C C . ALA A 1 191 ? 19.771 -1.483 -26.936 1.00 89.06 191 ALA A C 1
ATOM 1539 O O . ALA A 1 191 ? 20.349 -0.459 -27.291 1.00 89.06 191 ALA A O 1
ATOM 1540 N N . VAL A 1 192 ? 19.759 -2.576 -27.709 1.00 89.94 192 VAL A N 1
ATOM 1541 C CA . VAL A 1 192 ? 20.402 -2.625 -29.035 1.00 89.94 192 VAL A CA 1
ATOM 1542 C C . VAL A 1 192 ? 19.726 -1.677 -30.025 1.00 89.94 192 VAL A C 1
ATOM 1544 O O . VAL A 1 192 ? 20.436 -0.997 -30.765 1.00 89.94 192 VAL A O 1
ATOM 1547 N N . SER A 1 193 ? 18.390 -1.609 -30.031 1.00 89.94 193 SER A N 1
ATOM 1548 C CA . SER A 1 193 ? 17.643 -0.680 -30.888 1.00 89.94 193 SER A CA 1
ATOM 1549 C C . SER A 1 193 ? 18.054 0.762 -30.617 1.00 89.94 193 SER A C 1
ATOM 1551 O O . SER A 1 193 ? 18.454 1.463 -31.534 1.00 89.94 193 SER A O 1
ATOM 1553 N N . MET A 1 194 ? 18.087 1.173 -29.350 1.00 87.25 194 MET A N 1
ATOM 1554 C CA . MET A 1 194 ? 18.460 2.544 -28.995 1.00 87.25 194 MET A CA 1
ATOM 1555 C C . MET A 1 194 ? 19.919 2.880 -29.315 1.00 87.25 194 MET A C 1
ATOM 1557 O O . MET A 1 194 ? 20.223 4.016 -29.668 1.00 87.25 194 MET A O 1
ATOM 1561 N N . ILE A 1 195 ? 20.835 1.907 -29.227 1.00 89.88 195 ILE A N 1
ATOM 1562 C CA . ILE A 1 195 ? 22.201 2.107 -29.729 1.00 89.88 195 ILE A CA 1
ATOM 1563 C C . ILE A 1 195 ? 22.183 2.366 -31.242 1.00 89.88 195 ILE A C 1
ATOM 1565 O O . ILE A 1 195 ? 22.956 3.194 -31.717 1.00 89.88 195 ILE A O 1
ATOM 1569 N N . ASN A 1 196 ? 21.361 1.645 -32.013 1.00 90.31 196 ASN A N 1
ATOM 1570 C CA . ASN A 1 196 ? 21.248 1.887 -33.454 1.00 90.31 196 ASN A CA 1
ATOM 1571 C C . ASN A 1 196 ? 20.713 3.290 -33.733 1.00 90.31 196 ASN A C 1
ATOM 1573 O O . ASN A 1 196 ? 21.338 4.002 -34.510 1.00 90.31 196 ASN A O 1
ATOM 1577 N N . ASP A 1 197 ? 19.651 3.699 -33.040 1.00 90.19 197 ASP A N 1
ATOM 1578 C CA . ASP A 1 197 ? 19.058 5.030 -33.187 1.00 90.19 197 ASP A CA 1
ATOM 1579 C C . ASP A 1 197 ? 20.089 6.134 -32.885 1.00 90.19 197 ASP A C 1
ATOM 1581 O O . ASP A 1 197 ? 20.190 7.126 -33.603 1.00 90.19 197 ASP A O 1
ATOM 1585 N N . GLU A 1 198 ? 20.920 5.944 -31.856 1.00 89.50 198 GLU A N 1
ATOM 1586 C CA . GLU A 1 198 ? 21.983 6.887 -31.493 1.00 89.50 198 GLU A CA 1
ATOM 1587 C C . GLU A 1 198 ? 23.122 6.928 -32.528 1.00 89.50 198 GLU A C 1
ATOM 1589 O O . GLU A 1 198 ? 23.645 8.001 -32.837 1.00 89.50 198 GLU A O 1
ATOM 1594 N N . ILE A 1 199 ? 23.503 5.775 -33.092 1.00 90.38 199 ILE A N 1
ATOM 1595 C CA . ILE A 1 199 ? 24.465 5.708 -34.203 1.00 90.38 199 ILE A CA 1
ATOM 1596 C C . ILE A 1 199 ? 23.907 6.452 -35.417 1.00 90.38 199 ILE A C 1
ATOM 1598 O O . ILE A 1 199 ? 24.620 7.257 -36.012 1.00 90.38 199 ILE A O 1
ATOM 1602 N N . GLU A 1 200 ? 22.650 6.196 -35.780 1.00 90.62 200 GLU A N 1
ATOM 1603 C CA . GLU A 1 200 ? 21.984 6.850 -36.906 1.00 90.62 200 GLU A CA 1
ATOM 1604 C C . GLU A 1 200 ? 21.900 8.360 -36.694 1.00 90.62 200 GLU A C 1
ATOM 1606 O O . GLU A 1 200 ? 22.255 9.115 -37.595 1.00 90.62 200 GLU A O 1
ATOM 1611 N N . ARG A 1 201 ? 21.551 8.813 -35.484 1.00 90.94 201 ARG A N 1
ATOM 1612 C CA . ARG A 1 201 ? 21.544 10.235 -35.122 1.00 90.94 201 ARG A CA 1
ATOM 1613 C C . ARG A 1 201 ? 22.916 10.883 -35.309 1.00 90.94 201 ARG A C 1
ATOM 1615 O O . ARG A 1 201 ? 23.014 11.913 -35.970 1.00 90.94 201 ARG A O 1
ATOM 1622 N N . LYS A 1 202 ? 23.981 10.270 -34.780 1.00 90.19 202 LYS A N 1
ATOM 1623 C CA . LYS A 1 202 ? 25.360 10.775 -34.923 1.00 90.19 202 LYS A CA 1
ATOM 1624 C C . LYS A 1 202 ? 25.829 10.814 -36.377 1.00 90.19 202 LYS A C 1
ATOM 1626 O O . LYS A 1 202 ? 26.539 11.738 -36.768 1.00 90.19 202 LYS A O 1
ATOM 1631 N N . ILE A 1 203 ? 25.460 9.812 -37.178 1.00 90.31 203 ILE A N 1
ATOM 1632 C CA . ILE A 1 203 ? 25.746 9.811 -38.618 1.00 90.31 203 ILE A CA 1
ATOM 1633 C C . ILE A 1 203 ? 24.986 10.959 -39.283 1.00 90.31 203 ILE A C 1
ATOM 1635 O O . ILE A 1 203 ? 25.600 11.741 -40.004 1.00 90.31 203 ILE A O 1
ATOM 1639 N N . PHE A 1 204 ? 23.698 11.116 -38.975 1.00 90.50 204 PHE A N 1
ATOM 1640 C CA . PHE A 1 204 ? 22.827 12.134 -39.557 1.00 90.50 204 PHE A CA 1
ATOM 1641 C C . PHE A 1 204 ? 23.271 13.572 -39.247 1.00 90.50 204 PHE A C 1
ATOM 1643 O O . PHE A 1 204 ? 23.155 14.446 -40.104 1.00 90.50 204 PHE A O 1
ATOM 1650 N N . GLU A 1 205 ? 23.825 13.821 -38.056 1.00 90.44 205 GLU A N 1
ATOM 1651 C CA . GLU A 1 205 ? 24.391 15.124 -37.670 1.00 90.44 205 GLU A CA 1
ATOM 1652 C C . GLU A 1 205 ? 25.538 15.571 -38.591 1.00 90.44 205 GLU A C 1
ATOM 1654 O O . GLU A 1 205 ? 25.705 16.766 -38.836 1.00 90.44 205 GLU A O 1
ATOM 1659 N N . LYS A 1 206 ? 26.319 14.624 -39.124 1.00 87.75 206 LYS A N 1
ATOM 1660 C CA . LYS A 1 206 ? 27.431 14.904 -40.048 1.00 87.75 206 LYS A CA 1
ATOM 1661 C C . LYS A 1 206 ? 27.040 14.768 -41.515 1.00 87.75 206 LYS A C 1
ATOM 1663 O O . LYS A 1 206 ? 27.477 15.545 -42.362 1.00 87.75 206 LYS A O 1
ATOM 1668 N N . TYR A 1 207 ? 26.232 13.762 -41.812 1.00 89.75 207 TYR A N 1
ATOM 1669 C CA . TYR A 1 207 ? 25.799 13.382 -43.142 1.00 89.75 207 TYR A CA 1
ATOM 1670 C C . TYR A 1 207 ? 24.291 13.200 -43.103 1.00 89.75 207 TYR A C 1
ATOM 1672 O O . TYR A 1 207 ? 23.786 12.123 -42.797 1.00 89.75 207 TYR A O 1
ATOM 1680 N N . SER A 1 208 ? 23.554 14.262 -43.428 1.00 88.56 208 SER A N 1
ATOM 1681 C CA . SER A 1 208 ? 22.117 14.122 -43.640 1.00 88.56 208 SER A CA 1
ATOM 1682 C C . SER A 1 208 ? 21.858 13.064 -44.714 1.00 88.56 208 SER A C 1
ATOM 1684 O O . SER A 1 208 ? 22.662 12.890 -45.632 1.00 88.56 208 SER A O 1
ATOM 1686 N N . TYR A 1 209 ? 20.711 12.393 -44.635 1.00 83.06 209 TYR A N 1
ATOM 1687 C CA . TYR A 1 209 ? 20.358 11.303 -45.551 1.00 83.06 209 TYR A CA 1
ATOM 1688 C C . TYR A 1 209 ? 20.552 11.664 -47.037 1.00 83.06 209 TYR A C 1
ATOM 1690 O O . TYR A 1 209 ? 21.119 10.895 -47.812 1.00 83.06 209 TYR A O 1
ATOM 1698 N N . GLY A 1 210 ? 20.153 12.878 -47.435 1.00 86.69 210 GLY A N 1
ATOM 1699 C CA . GLY A 1 210 ? 20.335 13.357 -48.808 1.00 86.69 210 GLY A CA 1
ATOM 1700 C C . GLY A 1 210 ? 21.801 13.581 -49.193 1.00 86.69 210 GLY A C 1
ATOM 1701 O O . GLY A 1 210 ? 22.183 13.318 -50.331 1.00 86.69 210 GLY A O 1
ATOM 1702 N N . ASN A 1 211 ? 22.636 14.034 -48.254 1.00 89.25 211 ASN A N 1
ATOM 1703 C CA . ASN A 1 211 ? 24.061 14.238 -48.498 1.00 89.25 211 ASN A CA 1
ATOM 1704 C C . ASN A 1 211 ? 24.824 12.906 -48.562 1.00 89.25 211 ASN A C 1
ATOM 1706 O O . ASN A 1 211 ? 25.647 12.721 -49.453 1.00 89.25 211 ASN A O 1
ATOM 1710 N N . GLU A 1 212 ? 24.510 11.958 -47.672 1.00 89.62 212 GLU A N 1
ATOM 1711 C CA . GLU A 1 212 ? 25.078 10.602 -47.700 1.00 89.62 212 GLU A CA 1
ATOM 1712 C C . GLU A 1 212 ? 24.774 9.901 -49.033 1.00 89.62 212 GLU A C 1
ATOM 1714 O O . GLU A 1 212 ? 25.674 9.355 -49.682 1.00 89.62 212 GLU A O 1
ATOM 1719 N N . MET A 1 213 ? 23.516 9.966 -49.485 1.00 90.44 213 MET A N 1
ATOM 1720 C CA . MET A 1 213 ? 23.108 9.410 -50.776 1.00 90.44 213 MET A CA 1
ATOM 1721 C C . MET A 1 213 ? 23.820 10.078 -51.946 1.00 90.44 213 MET A C 1
ATOM 1723 O O . MET A 1 213 ? 24.252 9.381 -52.862 1.00 90.44 213 MET A O 1
ATOM 1727 N N . LYS A 1 214 ? 23.965 11.407 -51.917 1.00 93.19 214 LYS A N 1
ATOM 1728 C CA . LYS A 1 214 ? 24.670 12.146 -52.965 1.00 93.19 214 LYS A CA 1
ATOM 1729 C C . LYS A 1 214 ? 26.130 11.701 -53.067 1.00 93.19 214 LYS A C 1
ATOM 1731 O O . LYS A 1 214 ? 26.548 11.285 -54.139 1.00 93.19 214 LYS A O 1
ATOM 1736 N N . ILE A 1 215 ? 26.865 11.699 -51.952 1.00 90.69 215 ILE A N 1
ATOM 1737 C CA . ILE A 1 215 ? 28.273 11.264 -51.909 1.00 90.69 215 ILE A CA 1
ATOM 1738 C C . ILE A 1 215 ? 28.411 9.814 -52.394 1.00 90.69 215 ILE A C 1
ATOM 1740 O O . ILE A 1 215 ? 29.331 9.488 -53.141 1.00 90.69 215 ILE A O 1
ATOM 1744 N N . THR A 1 216 ? 27.487 8.937 -51.993 1.00 91.56 216 THR A N 1
ATOM 1745 C CA . THR A 1 216 ? 27.490 7.530 -52.419 1.00 91.56 216 THR A CA 1
ATOM 1746 C C . THR A 1 216 ? 27.220 7.386 -53.915 1.00 91.56 216 THR A C 1
ATOM 1748 O O . THR A 1 216 ? 27.895 6.605 -54.580 1.00 91.56 216 THR A O 1
ATOM 1751 N N . LYS A 1 217 ? 26.260 8.138 -54.461 1.00 92.31 217 LYS A N 1
ATOM 1752 C CA . LYS A 1 217 ? 25.938 8.116 -55.889 1.00 92.31 217 LYS A CA 1
ATOM 1753 C C . LYS A 1 217 ? 27.092 8.658 -56.730 1.00 92.31 217 LYS A C 1
ATOM 1755 O O . LYS A 1 217 ? 27.518 7.972 -57.650 1.00 92.31 217 LYS A O 1
ATOM 1760 N N . ASP A 1 218 ? 27.635 9.818 -56.361 1.00 90.44 218 ASP A N 1
ATOM 1761 C CA . ASP A 1 218 ? 28.766 10.440 -57.058 1.00 90.44 218 ASP A CA 1
ATOM 1762 C C . ASP A 1 218 ? 29.967 9.471 -57.119 1.00 90.44 218 ASP A C 1
ATOM 1764 O O . ASP A 1 218 ? 30.651 9.375 -58.138 1.00 90.44 218 ASP A O 1
ATOM 1768 N N . TYR A 1 219 ? 30.188 8.693 -56.053 1.00 90.62 219 TYR A N 1
ATOM 1769 C CA . TYR A 1 219 ? 31.197 7.634 -56.019 1.00 90.62 219 TYR A CA 1
ATOM 1770 C C . TYR A 1 219 ? 30.884 6.441 -56.937 1.00 90.62 219 TYR A C 1
ATOM 1772 O O . TYR A 1 219 ? 31.785 5.933 -57.599 1.00 90.62 219 TYR A O 1
ATOM 1780 N N . LEU A 1 220 ? 29.637 5.967 -56.987 1.00 89.69 220 LEU A N 1
ATOM 1781 C CA . LEU A 1 220 ? 29.254 4.858 -57.870 1.00 89.69 220 LEU A CA 1
ATOM 1782 C C . LEU A 1 220 ? 29.348 5.249 -59.350 1.00 89.69 220 LEU A C 1
ATOM 1784 O O . LEU A 1 220 ? 29.836 4.456 -60.156 1.00 89.69 220 LEU A O 1
ATOM 1788 N N . ASP A 1 221 ? 28.947 6.477 -59.681 1.00 88.38 221 ASP A N 1
ATOM 1789 C CA . ASP A 1 221 ? 29.079 7.037 -61.026 1.00 88.38 221 ASP A CA 1
ATOM 1790 C C . ASP A 1 221 ? 30.573 7.107 -61.410 1.00 88.38 221 ASP A C 1
ATOM 1792 O O . ASP A 1 221 ? 30.971 6.556 -62.437 1.00 88.38 221 ASP A O 1
ATOM 1796 N N . TRP A 1 222 ? 31.434 7.628 -60.523 1.00 88.62 222 TRP A N 1
ATOM 1797 C CA . TRP A 1 222 ? 32.899 7.609 -60.690 1.00 88.62 222 TRP A CA 1
ATOM 1798 C C . TRP A 1 222 ? 33.478 6.198 -60.905 1.00 88.62 222 TRP A C 1
ATOM 1800 O O . TRP A 1 222 ? 34.341 6.000 -61.764 1.00 88.62 222 TRP A O 1
ATOM 1810 N N . LEU A 1 223 ? 33.007 5.203 -60.146 1.00 87.50 223 LEU A N 1
ATOM 1811 C CA . LEU A 1 223 ? 33.478 3.820 -60.260 1.00 87.50 223 LEU A CA 1
ATOM 1812 C C . LEU A 1 223 ? 33.152 3.234 -61.645 1.00 87.50 223 LEU A C 1
ATOM 1814 O O . LEU A 1 223 ? 33.957 2.496 -62.213 1.00 87.50 223 LEU A O 1
ATOM 1818 N N . SER A 1 224 ? 31.988 3.585 -62.201 1.00 86.38 224 SER A N 1
ATOM 1819 C CA . SER A 1 224 ? 31.564 3.154 -63.538 1.00 86.38 224 SER A CA 1
ATOM 1820 C C . SER A 1 224 ? 32.378 3.797 -64.670 1.00 86.38 224 SER A C 1
ATOM 1822 O O . SER A 1 224 ? 32.540 3.203 -65.734 1.00 86.38 224 SER A O 1
ATOM 1824 N N . GLU A 1 225 ? 32.963 4.969 -64.417 1.00 86.00 225 GLU A N 1
ATOM 1825 C CA . GLU A 1 225 ? 33.790 5.733 -65.358 1.00 86.00 225 GLU A CA 1
ATOM 1826 C C . GLU A 1 225 ? 35.259 5.262 -65.407 1.00 86.00 225 GLU A C 1
ATOM 1828 O O . GLU A 1 225 ? 36.072 5.863 -66.105 1.00 86.00 225 GLU A O 1
ATOM 1833 N N . SER A 1 226 ? 35.629 4.187 -64.692 1.00 77.06 226 SER A N 1
ATOM 1834 C CA . SER A 1 226 ? 37.032 3.749 -64.518 1.00 77.06 226 SER A CA 1
ATOM 1835 C C . SER A 1 226 ? 37.936 4.838 -63.916 1.00 77.06 226 SER A C 1
ATOM 1837 O O . SER A 1 226 ? 39.117 4.945 -64.257 1.00 77.06 226 SER A O 1
ATOM 1839 N N . GLY A 1 227 ? 37.376 5.678 -63.041 1.00 69.88 227 GLY A N 1
ATOM 1840 C CA . GLY A 1 227 ? 38.073 6.834 -62.492 1.00 69.88 227 GLY A CA 1
ATOM 1841 C C . GLY A 1 227 ? 39.286 6.482 -61.613 1.00 69.88 227 GLY A C 1
ATOM 1842 O O . GLY A 1 227 ? 39.386 5.403 -61.030 1.00 69.88 227 GLY A O 1
ATOM 1843 N N . SER A 1 228 ? 40.242 7.413 -61.518 1.00 73.88 228 SER A N 1
ATOM 1844 C CA . SER A 1 228 ? 41.470 7.241 -60.720 1.00 73.88 228 SER A CA 1
ATOM 1845 C C . SER A 1 228 ? 41.237 7.481 -59.223 1.00 73.88 228 SER A C 1
ATOM 1847 O O . SER A 1 228 ? 40.409 8.314 -58.858 1.00 73.88 228 SER A O 1
ATOM 1849 N N . GLU A 1 229 ? 41.994 6.813 -58.342 1.00 71.19 229 GLU A N 1
ATOM 1850 C CA . GLU A 1 229 ? 41.824 6.911 -56.877 1.00 71.19 229 GLU A CA 1
ATOM 1851 C C . GLU A 1 229 ? 42.024 8.318 -56.281 1.00 71.19 229 GLU A C 1
ATOM 1853 O O . GLU A 1 229 ? 41.615 8.550 -55.142 1.00 71.19 229 GLU A O 1
ATOM 1858 N N . ASN A 1 230 ? 42.633 9.237 -57.036 1.00 74.62 230 ASN A N 1
ATOM 1859 C CA . ASN A 1 230 ? 42.883 10.621 -56.628 1.00 74.62 230 ASN A CA 1
ATOM 1860 C C . ASN A 1 230 ? 41.721 11.577 -56.973 1.00 74.62 230 ASN A C 1
ATOM 1862 O O . ASN A 1 230 ? 41.857 12.783 -56.787 1.00 74.62 230 ASN A O 1
ATOM 1866 N N . ASP A 1 231 ? 40.598 11.064 -57.487 1.00 88.62 231 ASP A N 1
ATOM 1867 C CA . ASP A 1 231 ? 39.388 11.848 -57.764 1.00 88.62 231 ASP A CA 1
ATOM 1868 C C . ASP A 1 231 ? 38.716 12.316 -56.458 1.00 88.62 231 ASP A C 1
ATOM 1870 O O . ASP A 1 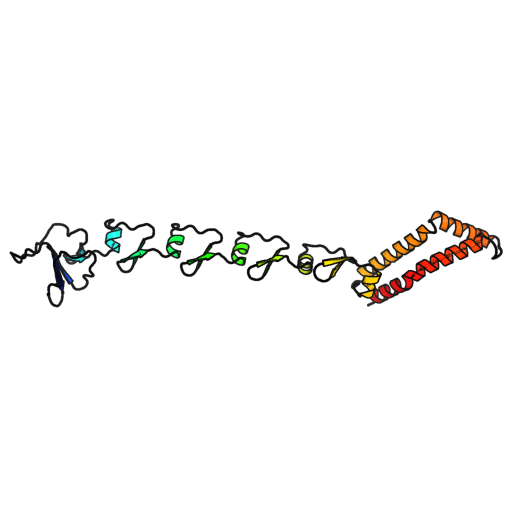231 ? 38.616 11.571 -55.475 1.00 88.62 231 ASP A O 1
ATOM 1874 N N . GLU A 1 232 ? 38.218 13.554 -56.449 1.00 87.81 232 GLU A N 1
ATOM 1875 C CA . GLU A 1 232 ? 37.554 14.164 -55.292 1.00 87.81 232 GLU A CA 1
ATOM 1876 C C . GLU A 1 232 ? 36.347 13.345 -54.805 1.00 87.81 232 GLU A C 1
ATOM 1878 O O . GLU A 1 232 ? 36.116 13.254 -53.595 1.00 87.81 232 GLU A O 1
ATOM 1883 N N . ARG A 1 233 ? 35.622 12.676 -55.715 1.00 88.31 233 ARG A N 1
ATOM 1884 C CA . ARG A 1 233 ? 34.484 11.796 -55.394 1.00 88.31 233 ARG A CA 1
ATOM 1885 C C . ARG A 1 233 ? 34.935 10.578 -54.587 1.00 88.31 233 ARG A C 1
ATOM 1887 O O . ARG A 1 233 ? 34.314 10.230 -53.579 1.00 88.31 233 ARG A O 1
ATOM 1894 N N . ALA A 1 234 ? 36.060 9.968 -54.968 1.00 87.81 234 ALA A N 1
ATOM 1895 C CA . ALA A 1 234 ? 36.652 8.844 -54.244 1.00 87.81 234 ALA A CA 1
ATOM 1896 C C . ALA A 1 234 ? 37.170 9.259 -52.858 1.00 87.81 234 ALA A C 1
ATOM 1898 O O . ALA A 1 234 ? 36.957 8.537 -51.880 1.00 87.81 234 ALA A O 1
ATOM 1899 N N . ILE A 1 235 ? 37.801 10.433 -52.749 1.00 89.88 235 ILE A N 1
ATOM 1900 C CA . ILE A 1 235 ? 38.289 10.980 -51.473 1.00 89.88 235 ILE A CA 1
ATOM 1901 C C . ILE A 1 235 ? 37.117 11.283 -50.527 1.00 89.88 235 ILE A C 1
ATOM 1903 O O . ILE A 1 235 ? 37.150 10.877 -49.361 1.00 89.88 235 ILE A O 1
ATOM 1907 N N . ALA A 1 236 ? 36.064 11.945 -51.018 1.00 90.00 236 ALA A N 1
ATOM 1908 C CA . ALA A 1 236 ? 34.877 12.281 -50.232 1.00 90.00 236 ALA A CA 1
ATOM 1909 C C . ALA A 1 236 ? 34.170 11.028 -49.693 1.00 90.00 236 ALA A C 1
ATOM 1911 O O . ALA A 1 236 ? 33.839 10.968 -48.505 1.00 90.00 236 ALA A O 1
ATOM 1912 N N . TYR A 1 237 ? 34.015 9.998 -50.529 1.00 92.50 237 TYR A N 1
ATOM 1913 C CA . TYR A 1 237 ? 33.437 8.722 -50.112 1.00 92.50 237 TYR A CA 1
ATOM 1914 C C . TYR A 1 237 ? 34.314 7.985 -49.093 1.00 92.50 237 TYR A C 1
ATOM 1916 O O . TYR A 1 237 ? 33.809 7.559 -48.054 1.00 92.50 237 TYR A O 1
ATOM 1924 N N . LYS A 1 238 ? 35.632 7.869 -49.335 1.00 91.75 238 LYS A N 1
ATOM 1925 C CA . LYS A 1 238 ? 36.571 7.235 -48.388 1.00 91.75 238 LYS A CA 1
ATOM 1926 C C . LYS A 1 238 ? 36.536 7.935 -47.024 1.00 91.75 238 LYS A C 1
ATOM 1928 O O . LYS A 1 238 ? 36.496 7.257 -45.997 1.00 91.75 238 LYS A O 1
ATOM 1933 N N . LYS A 1 239 ? 36.479 9.272 -47.009 1.00 93.06 239 LYS A N 1
ATOM 1934 C CA . LYS A 1 239 ? 36.343 10.068 -45.783 1.00 93.06 239 LYS A CA 1
ATOM 1935 C C . LYS A 1 239 ? 35.023 9.783 -45.063 1.00 93.06 239 LYS A C 1
ATOM 1937 O O . LYS A 1 239 ? 35.054 9.401 -43.898 1.00 93.06 239 LYS A O 1
ATOM 1942 N N . MET A 1 240 ? 33.886 9.900 -45.754 1.00 94.44 240 MET A N 1
ATOM 1943 C CA . MET A 1 240 ? 32.562 9.626 -45.177 1.00 94.44 240 MET A CA 1
ATOM 1944 C C . MET A 1 240 ? 32.478 8.214 -44.597 1.00 94.44 240 MET A C 1
ATOM 1946 O O . MET A 1 240 ? 32.061 8.034 -43.454 1.00 94.44 240 MET A O 1
ATOM 1950 N N . LYS A 1 241 ? 32.940 7.214 -45.351 1.00 93.19 241 LYS A N 1
ATOM 1951 C CA . LYS A 1 241 ? 32.968 5.820 -44.910 1.00 93.19 241 LYS A CA 1
ATOM 1952 C C . LYS A 1 241 ? 33.815 5.642 -43.650 1.00 93.19 241 LYS A C 1
ATOM 1954 O O . LYS A 1 241 ? 33.344 5.035 -42.694 1.00 93.19 241 LYS A O 1
ATOM 1959 N N . SER A 1 242 ? 35.019 6.219 -43.619 1.00 92.81 242 SER A N 1
ATOM 1960 C CA . SER A 1 242 ? 35.886 6.176 -42.438 1.00 92.81 242 SER A CA 1
ATOM 1961 C C . SER A 1 242 ? 35.225 6.817 -41.217 1.00 92.81 242 SER A C 1
ATOM 1963 O O . SER A 1 242 ? 35.337 6.286 -40.117 1.00 92.81 242 SER A O 1
ATOM 1965 N N . GLU A 1 243 ? 34.542 7.950 -41.381 1.00 91.94 243 GLU A N 1
ATOM 1966 C CA . GLU A 1 243 ? 33.862 8.625 -40.273 1.00 91.94 243 GLU A CA 1
ATOM 1967 C C . GLU A 1 243 ? 32.658 7.827 -39.754 1.00 91.94 243 GLU A C 1
ATOM 1969 O O . GLU A 1 243 ? 32.488 7.699 -38.540 1.00 91.94 243 GLU A O 1
ATOM 1974 N N . ILE A 1 244 ? 31.862 7.233 -40.650 1.00 91.50 244 ILE A N 1
ATOM 1975 C CA . ILE A 1 244 ? 30.763 6.325 -40.287 1.00 91.50 244 ILE A CA 1
ATOM 1976 C C . ILE A 1 244 ? 31.300 5.093 -39.542 1.00 91.50 244 ILE A C 1
ATOM 1978 O O . ILE A 1 244 ? 30.719 4.673 -38.538 1.00 91.50 244 ILE A O 1
ATOM 1982 N N . ASP A 1 245 ? 32.411 4.516 -40.004 1.00 91.81 245 ASP A N 1
ATOM 1983 C CA . ASP A 1 245 ? 33.033 3.349 -39.376 1.00 91.81 245 ASP A CA 1
ATOM 1984 C C . ASP A 1 245 ? 33.572 3.673 -37.976 1.00 91.81 245 ASP A C 1
ATOM 1986 O O . ASP A 1 245 ? 33.402 2.860 -37.063 1.00 91.81 245 ASP A O 1
ATOM 1990 N N . ILE A 1 246 ? 34.135 4.872 -37.766 1.00 91.00 246 ILE A N 1
ATOM 1991 C CA . ILE A 1 246 ? 34.534 5.352 -36.433 1.00 91.00 246 ILE A CA 1
ATOM 1992 C C . ILE A 1 246 ? 33.320 5.374 -35.500 1.00 91.00 246 ILE A C 1
ATOM 1994 O O . ILE A 1 246 ? 33.361 4.723 -34.454 1.00 91.00 246 ILE A O 1
ATOM 1998 N N . VAL A 1 247 ? 32.215 6.016 -35.900 1.00 89.31 247 VAL A N 1
ATOM 1999 C CA . VAL A 1 247 ? 30.990 6.082 -35.078 1.00 89.31 247 VAL A CA 1
ATOM 2000 C C . VAL A 1 247 ? 30.470 4.680 -34.763 1.00 89.31 247 VAL A C 1
ATOM 2002 O O . VAL A 1 247 ? 30.189 4.363 -33.611 1.00 89.31 247 VAL A O 1
ATOM 2005 N N . LYS A 1 248 ? 30.391 3.784 -35.754 1.00 89.94 248 LYS A N 1
ATOM 2006 C CA . LYS A 1 248 ? 29.956 2.395 -35.528 1.00 89.94 248 LYS A CA 1
ATOM 2007 C C . LYS A 1 248 ? 30.893 1.640 -34.581 1.00 89.94 248 LYS A C 1
ATOM 2009 O O . LYS A 1 248 ? 30.425 0.805 -33.801 1.00 89.94 248 LYS A O 1
ATOM 2014 N N . SER A 1 249 ? 32.197 1.910 -34.639 1.00 89.62 249 SER A N 1
ATOM 2015 C CA . SER A 1 249 ? 33.192 1.255 -33.789 1.00 89.62 249 SER A CA 1
ATOM 2016 C C . SER A 1 249 ? 33.058 1.629 -32.308 1.00 89.62 249 SER A C 1
ATOM 2018 O O . SER A 1 249 ? 33.206 0.738 -31.470 1.00 89.62 249 SER A O 1
ATOM 2020 N N . GLU A 1 250 ? 32.666 2.873 -31.988 1.00 87.69 250 GLU A N 1
ATOM 2021 C CA . GLU A 1 250 ? 32.451 3.355 -30.608 1.00 87.69 250 GLU A CA 1
ATOM 2022 C C . GLU A 1 250 ? 31.455 2.470 -29.841 1.00 87.69 250 GLU A C 1
ATOM 2024 O O . GLU A 1 250 ? 31.643 2.156 -28.668 1.00 87.69 250 GLU A O 1
ATOM 2029 N N . TYR A 1 251 ? 30.417 1.996 -30.531 1.00 88.44 251 TYR A N 1
ATOM 2030 C CA . TYR A 1 251 ? 29.340 1.199 -29.944 1.00 88.44 251 TYR A CA 1
ATOM 2031 C C . TYR A 1 251 ? 29.493 -0.309 -30.176 1.00 88.44 251 TYR A C 1
ATOM 2033 O O . TYR A 1 251 ? 28.686 -1.104 -29.684 1.00 88.44 251 TYR A O 1
ATOM 2041 N N . LYS A 1 252 ? 30.521 -0.742 -30.916 1.00 89.38 252 LYS A N 1
ATOM 2042 C CA . LYS A 1 252 ? 30.731 -2.157 -31.261 1.00 89.38 252 LYS A CA 1
ATOM 2043 C C . LYS A 1 252 ? 30.933 -3.021 -30.018 1.00 89.38 252 LYS A C 1
ATOM 2045 O O . LYS A 1 252 ? 30.380 -4.117 -29.938 1.00 89.38 252 LYS A O 1
ATOM 2050 N N . VAL A 1 253 ? 31.700 -2.520 -29.046 1.00 87.56 253 VAL A N 1
ATOM 2051 C CA . VAL A 1 253 ? 31.956 -3.219 -27.776 1.00 87.56 253 VAL A CA 1
ATOM 2052 C C . VAL A 1 253 ? 30.656 -3.388 -26.990 1.00 87.56 253 VAL A C 1
ATOM 2054 O O . VAL A 1 253 ? 30.336 -4.496 -26.569 1.00 87.56 253 VAL A O 1
ATOM 2057 N N . LEU A 1 254 ? 29.859 -2.323 -26.877 1.00 86.06 254 LEU A N 1
ATOM 2058 C CA . LEU A 1 254 ? 28.566 -2.337 -26.190 1.00 86.06 254 LEU A CA 1
ATOM 2059 C C . LEU A 1 254 ? 27.570 -3.309 -26.821 1.00 86.06 254 LEU A C 1
ATOM 2061 O O . LEU A 1 254 ? 26.994 -4.136 -26.117 1.00 86.06 254 LEU A O 1
ATOM 2065 N N . LYS A 1 255 ? 27.418 -3.285 -28.152 1.00 88.19 255 LYS A N 1
ATOM 2066 C CA . LYS A 1 255 ? 26.554 -4.240 -28.867 1.00 88.19 255 LYS A CA 1
ATOM 2067 C C . LYS A 1 255 ? 26.979 -5.688 -28.641 1.00 88.19 255 LYS A C 1
ATOM 2069 O O . LYS A 1 255 ? 26.118 -6.555 -28.482 1.00 88.19 255 LYS A O 1
ATOM 2074 N N . ARG A 1 256 ? 28.289 -5.957 -28.615 1.00 88.38 256 ARG A N 1
ATOM 2075 C CA . ARG A 1 256 ? 28.823 -7.296 -28.338 1.00 88.38 256 ARG A CA 1
ATOM 2076 C C . ARG A 1 256 ? 28.477 -7.741 -26.919 1.00 88.38 256 ARG A C 1
ATOM 2078 O O . ARG A 1 256 ? 27.904 -8.809 -26.762 1.00 88.38 256 ARG A O 1
ATOM 2085 N N . LEU A 1 257 ? 28.740 -6.898 -25.920 1.00 86.94 257 LEU A N 1
ATOM 2086 C CA . LEU A 1 257 ? 28.429 -7.203 -24.521 1.00 86.94 257 LEU A CA 1
ATOM 2087 C C . LEU A 1 257 ? 26.934 -7.482 -24.310 1.00 86.94 257 LEU A C 1
ATOM 2089 O O . LEU A 1 257 ? 26.584 -8.439 -23.627 1.00 86.94 257 LEU A O 1
ATOM 2093 N N . ILE A 1 258 ? 26.048 -6.700 -24.935 1.00 87.69 258 ILE A N 1
ATOM 2094 C CA . ILE A 1 258 ? 24.598 -6.938 -24.860 1.00 87.69 258 ILE A CA 1
ATOM 2095 C C . ILE A 1 258 ? 24.211 -8.247 -25.563 1.00 87.69 258 ILE A C 1
ATOM 2097 O O . ILE A 1 258 ? 23.370 -8.992 -25.062 1.00 87.69 258 ILE A O 1
ATOM 2101 N N . SER A 1 259 ? 24.835 -8.559 -26.701 1.00 84.50 259 SER A N 1
ATOM 2102 C CA . SER A 1 259 ? 24.583 -9.812 -27.427 1.00 84.50 259 SER A CA 1
ATOM 2103 C C . SER A 1 259 ? 25.004 -11.037 -26.613 1.00 84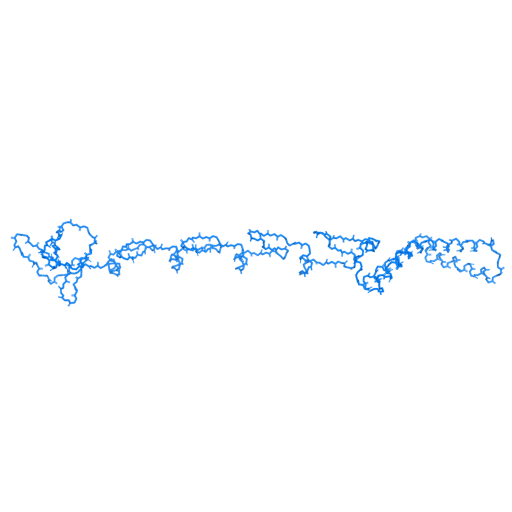.50 259 SER A C 1
ATOM 2105 O O . SER A 1 259 ? 24.255 -12.008 -26.559 1.00 84.50 259 SER A O 1
ATOM 2107 N N . ASP A 1 260 ? 26.141 -10.965 -25.918 1.00 83.19 260 ASP A N 1
ATOM 2108 C CA . ASP A 1 260 ? 26.628 -12.041 -25.048 1.00 83.19 260 ASP A CA 1
ATOM 2109 C C . ASP A 1 260 ? 25.698 -12.270 -23.840 1.00 83.19 260 ASP A C 1
ATOM 2111 O O . ASP A 1 260 ? 25.549 -13.401 -23.372 1.00 83.19 260 ASP A O 1
ATOM 2115 N N . ILE A 1 261 ? 25.047 -11.210 -23.338 1.00 80.69 261 ILE A N 1
ATOM 2116 C CA . ILE A 1 261 ? 24.003 -11.309 -22.304 1.00 80.69 261 ILE A CA 1
ATOM 2117 C C . ILE A 1 261 ? 22.740 -11.959 -22.882 1.00 80.69 261 ILE A C 1
ATOM 2119 O O . ILE A 1 261 ? 22.163 -12.826 -22.239 1.00 80.69 261 ILE A O 1
ATOM 2123 N N . LYS A 1 262 ? 22.338 -11.592 -24.105 1.00 77.50 262 LYS A N 1
ATOM 2124 C CA . LYS A 1 262 ? 21.139 -12.116 -24.785 1.00 77.50 262 LYS A CA 1
ATOM 2125 C C . LYS A 1 262 ? 21.178 -13.634 -25.014 1.00 77.50 262 LYS A C 1
ATOM 2127 O O . LYS A 1 262 ? 20.124 -14.256 -25.116 1.00 77.50 262 LYS A O 1
ATOM 2132 N N . THR A 1 263 ? 22.372 -14.208 -25.171 1.00 71.00 263 THR A N 1
ATOM 2133 C CA . THR A 1 263 ? 22.583 -15.641 -25.450 1.00 71.00 263 THR A CA 1
ATOM 2134 C C . THR A 1 263 ? 22.684 -16.528 -24.208 1.00 71.00 263 THR A C 1
ATOM 2136 O O . THR A 1 263 ? 22.766 -17.746 -24.358 1.00 71.00 263 THR A O 1
ATOM 2139 N N . LYS A 1 264 ? 22.721 -15.938 -23.010 1.00 59.66 264 LYS A N 1
ATOM 2140 C CA . LYS A 1 264 ? 22.719 -16.655 -21.728 1.00 59.66 264 LYS A CA 1
ATOM 2141 C C . LYS A 1 264 ? 21.307 -16.763 -21.174 1.00 59.66 264 LYS A C 1
ATOM 2143 O O . LYS A 1 264 ? 21.050 -17.789 -20.512 1.00 59.66 264 LYS A O 1
#

Secondary structure (DSSP, 8-state):
--EEEETTT--EEEESS--S----TTEEEESSEETTTTEE---SSPPPTTEEE-TTS-EEEPPHHHHHHTTSSPPPTTEEEETTEEEEPPHHHHHHTTSSPPPTTEEEETTEEEEPPHHHHHHTTSSPPPTTEEEETTEEEEPPHHHHHHTTSS---TTTEEEETTEEEEPPHHHHHHTT---SHHHHHHHHHHHHHHHHHHHHHHS-HHHHHHHHHHHHHHHHTT--TTSHHHHHHHHHHHHHHHHHHHTHHHHHHHHHHHT-

Nearest PDB structures (foldseek):
  5z7b-assembly1_A  TM=3.516E-01  e=7.422E-01  Corynebacterium glutamicum
  5ew5-assembly4_D  TM=4.607E-01  e=5.189E+00  Escherichia coli
  2b5u-assembly2_C  TM=5.032E-01  e=8.314E+00  Escherichia coli

Solvent-accessible surface area (backbone atoms only — not comparable to full-atom values): 15835 Å² total; per-residue (Å²): 84,42,39,32,24,35,62,85,79,64,43,79,75,47,63,62,93,71,77,86,87,69,90,55,85,70,45,42,56,43,50,53,43,37,87,89,74,74,42,68,56,83,66,97,61,82,67,61,96,61,41,42,68,47,102,84,72,46,58,39,70,53,50,56,63,53,35,38,73,71,64,75,43,84,74,57,93,61,43,43,73,54,97,74,37,83,42,74,54,51,55,57,53,32,40,75,68,68,76,42,85,73,57,93,59,42,43,78,54,94,65,35,84,41,73,53,52,68,65,58,30,38,78,72,61,76,43,81,75,55,92,58,42,44,78,59,90,92,41,83,41,73,53,51,51,65,53,32,39,74,72,62,76,42,84,72,63,70,81,38,40,45,78,59,85,75,41,82,44,76,51,53,71,66,55,31,58,75,70,62,65,66,82,45,57,66,43,35,51,54,51,51,49,52,52,49,54,52,50,52,49,59,44,39,76,79,37,42,70,70,54,46,50,47,44,52,46,52,29,51,54,39,61,74,68,72,59,62,82,86,38,68,46,49,48,53,37,55,50,52,51,50,53,51,49,51,57,54,53,73,48,46,61,56,52,49,57,43,49,61,57,56,76,107

Mean predicted aligned error: 14.74 Å

pLDDT: mean 82.99, std 13.04, range [44.59, 96.56]

Sequence (264 aa):
MYIVRDKKTKKVVHINPAPVAQNLNGKEVYYKFDPKKMEIGRTDELPPEYFDINKKGEIVGISLSDLVKKGKVKLEKHQKVEKNQIIDKSVSELVAENLLILQPSQKVDKDKIVTKSLKEQVDEGIIKLSPNQKIKGNEIVDKSISEQVKEGIIKINEPFEYIDGNEIKRYTINELVEKKLLKTKMQCEIAVSMINDEIERKIFEKYSYGNEMKITKDYLDWLSESGSENDERAIAYKKMKSEIDIVKSEYKVLKRLISDIKTK

Radius of gyration: 51.3 Å; Cα contacts (8 Å, |Δi|>4): 271; chains: 1; bounding box: 96×34×146 Å

Foldseek 3Di:
DKFKAQQVVRDTPDDDPDDDDDDNVRIAMFPPQDPVVSDGDPDPDADPLQWDQDPVRGIDGDQLVVCVVVVVDDDDPQWDADPSDIDGHFLVVCVVVVVDDDDPQWDDDPSDIDGHQPVVCVVVPVDPDDPQWDDDPRDIDGHACVVCCVVVVDDAPPDFWDDDGRDTDGDQLVVCLVVVSPQALVSLVVSLVVLVVVLVVVLCVVANPVRLVVLVVLLVVCVVVVHD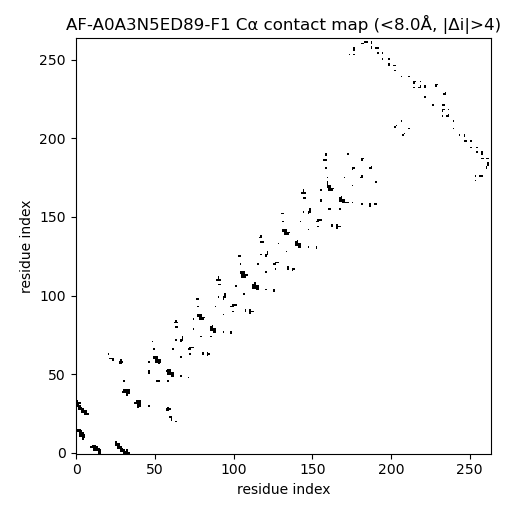CPDPSNVSNVVSVVVSVVSVVVCVVSNVSSVVSSVD